Protein AF-A0A553ED71-F1 (afdb_monomer_lite)

pLDDT: mean 89.22, std 8.41, range [39.22, 97.69]

Sequence (205 aa):
MKAILTQYKIDSMLEDIGSDITMIHIFFKTATRPEARMPVILPYDKLTQFIQTIDEQAFDYLTKIRSSIAGYGPKHTAVFKILESENFDLTPYLKRYVEALTPTYIAQQYEWCDSIVNNPSNTEKVQNSFKEIQKIANPDFINRNVKMDQFRDEIDQTLHELVLKFFPELFENGPECLSEYRDILVRTTLNFFENIDKLTFKNEK

Foldseek 3Di:
DFKAWDDKDKDACCVQQVARWIKIFTWTADPVGDIQPGGDIDTPVRLLVQCCVVPVPVSVVLVVQVVVDAADHDCNVSSVVVCVVVVPDCVVSSRVVRRPDDPVNVVVSNVVSCCCVVDVVNVVVVVVVVVVVSVCSDPVSSVVSNVLRVQLRVQLVVVVVVCCVPPVVLVVPDDVSVVVVVVVSVVVSVVVSVVVVCVVCVPDD

Secondary structure (DSSP, 8-state):
--EEEEEEEEEE-HHHHSS--EEEEEEEEESSS---SSPEEEEHHHHHHHHHHH-HHHHHHHHHHHHHS-SSS--HHHHHHHHHHTT---HHHHHHHHHHS-HHHHHHHHHHHHHHHS-HHHHHHHHHHHHHHHHHS-HHHHHHHHHHHHHHHHHHHHHHHHHHHH-GGGGGSHHHHHHHHHHHHHHHHHHHHHHHHHHHSTT--

Structure (mmCIF, N/CA/C/O backbone):
data_AF-A0A553ED71-F1
#
_entry.id   AF-A0A553ED71-F1
#
loop_
_atom_site.group_PDB
_atom_site.id
_atom_site.type_symbol
_atom_site.label_atom_id
_atom_site.label_alt_id
_atom_site.label_comp_id
_atom_site.label_asym_id
_atom_site.label_entity_id
_atom_site.label_seq_id
_atom_site.pdbx_PDB_ins_code
_atom_site.Cartn_x
_atom_site.Cartn_y
_atom_site.Cartn_z
_atom_site.occupancy
_atom_site.B_iso_or_equiv
_atom_site.auth_seq_id
_atom_site.auth_comp_id
_atom_site.auth_asym_id
_atom_site.auth_atom_id
_atom_site.pdbx_PDB_model_num
ATOM 1 N N . MET A 1 1 ? 20.481 -9.355 -17.478 1.00 79.56 1 MET A N 1
ATOM 2 C CA . MET A 1 1 ? 20.258 -7.895 -17.559 1.00 79.56 1 MET A CA 1
ATOM 3 C C . MET A 1 1 ? 19.960 -7.411 -16.148 1.00 79.56 1 MET A C 1
ATOM 5 O O . MET A 1 1 ? 19.036 -7.950 -15.562 1.00 79.56 1 MET A O 1
ATOM 9 N N . LYS A 1 2 ? 20.770 -6.511 -15.571 1.00 89.56 2 LYS A N 1
ATOM 10 C CA . LYS A 1 2 ? 20.557 -5.994 -14.204 1.00 89.56 2 LYS A CA 1
ATOM 11 C C . LYS A 1 2 ? 19.897 -4.616 -14.282 1.00 89.56 2 LYS A C 1
ATOM 13 O O . LYS A 1 2 ? 20.369 -3.772 -15.050 1.00 89.56 2 LYS A O 1
ATOM 18 N N . ALA A 1 3 ? 18.815 -4.416 -13.534 1.00 94.06 3 ALA A N 1
ATOM 19 C CA . ALA A 1 3 ? 18.153 -3.125 -13.411 1.00 94.06 3 ALA A CA 1
ATOM 20 C C . ALA A 1 3 ? 18.857 -2.251 -12.365 1.00 94.06 3 ALA A C 1
ATOM 22 O O . ALA A 1 3 ? 19.415 -2.747 -11.387 1.00 94.06 3 ALA A O 1
ATOM 23 N N . ILE A 1 4 ? 18.859 -0.944 -12.605 1.00 96.25 4 ILE A N 1
ATOM 24 C CA . ILE A 1 4 ? 19.461 0.070 -11.744 1.00 96.25 4 ILE A CA 1
ATOM 25 C C . ILE A 1 4 ? 18.386 1.118 -11.486 1.00 96.25 4 ILE A C 1
ATOM 27 O O . ILE A 1 4 ? 17.933 1.756 -12.439 1.00 96.25 4 ILE A O 1
ATOM 31 N N . LEU A 1 5 ? 17.995 1.285 -10.219 1.00 97.25 5 LEU A N 1
ATOM 32 C CA . LEU A 1 5 ? 17.064 2.332 -9.793 1.00 97.25 5 LEU A CA 1
ATOM 33 C C . LEU A 1 5 ? 17.597 3.699 -10.231 1.00 97.25 5 LEU A C 1
ATOM 35 O O . LEU A 1 5 ? 18.768 4.011 -10.000 1.00 97.25 5 LEU A O 1
ATOM 39 N N . THR A 1 6 ? 16.742 4.506 -10.846 1.00 96.75 6 THR A N 1
ATOM 40 C CA . THR A 1 6 ? 17.091 5.860 -11.290 1.00 96.75 6 THR A CA 1
ATOM 41 C C . THR A 1 6 ? 16.355 6.917 -10.484 1.00 96.75 6 THR A C 1
ATOM 43 O O . THR A 1 6 ? 16.990 7.815 -9.942 1.00 96.75 6 THR A O 1
ATOM 46 N N . GLN A 1 7 ? 15.038 6.779 -10.362 1.00 96.19 7 GLN A N 1
ATOM 47 C CA . GLN A 1 7 ? 14.178 7.658 -9.578 1.00 96.19 7 GLN A CA 1
ATOM 48 C C . GLN A 1 7 ? 12.918 6.909 -9.144 1.00 96.19 7 GLN A C 1
ATOM 50 O O . GLN A 1 7 ? 12.579 5.858 -9.695 1.00 96.19 7 GLN A O 1
ATOM 55 N N . TYR A 1 8 ? 12.210 7.453 -8.162 1.00 97.25 8 TYR A N 1
ATOM 56 C CA . TYR A 1 8 ? 10.889 6.971 -7.797 1.00 97.25 8 TYR A CA 1
ATOM 57 C C . TYR A 1 8 ? 9.983 8.132 -7.397 1.00 97.25 8 TYR A C 1
ATOM 59 O O . TYR A 1 8 ? 10.455 9.195 -6.994 1.00 97.25 8 TYR A O 1
ATOM 67 N N . LYS A 1 9 ? 8.677 7.909 -7.511 1.00 96.31 9 LYS A N 1
ATOM 68 C CA . LYS A 1 9 ? 7.628 8.809 -7.035 1.00 96.31 9 LYS A CA 1
ATOM 69 C C . LYS A 1 9 ? 6.650 8.020 -6.175 1.00 96.31 9 LYS A C 1
ATOM 71 O O . LYS A 1 9 ? 6.457 6.826 -6.392 1.00 96.31 9 LYS A O 1
ATOM 76 N N . ILE A 1 10 ? 6.067 8.679 -5.188 1.00 94.75 10 ILE A N 1
ATOM 77 C CA . ILE A 1 10 ? 5.070 8.106 -4.291 1.00 94.75 10 ILE A CA 1
ATOM 78 C C . ILE A 1 10 ? 3.784 8.893 -4.513 1.00 94.75 10 ILE A C 1
ATOM 80 O O . ILE A 1 10 ? 3.798 10.112 -4.369 1.00 94.75 10 ILE A O 1
ATOM 84 N N . ASP A 1 11 ? 2.707 8.199 -4.870 1.00 93.50 11 ASP A N 1
ATOM 85 C CA . ASP A 1 11 ? 1.409 8.803 -5.167 1.00 93.50 11 ASP A CA 1
ATOM 86 C C . ASP A 1 11 ? 0.323 8.175 -4.289 1.00 93.50 11 ASP A C 1
ATOM 88 O O . ASP A 1 11 ? 0.182 6.950 -4.234 1.00 93.50 11 ASP A O 1
ATOM 92 N N . SER A 1 12 ? -0.429 9.017 -3.578 1.00 91.56 12 SER A N 1
ATOM 93 C CA . SER A 1 12 ? -1.610 8.596 -2.819 1.00 91.56 12 SER A CA 1
ATOM 94 C C . SER A 1 12 ? -2.818 8.563 -3.742 1.00 91.56 12 SER A C 1
ATOM 96 O O . SER A 1 12 ? -3.063 9.516 -4.474 1.00 91.56 12 SER A O 1
ATOM 98 N N . MET A 1 13 ? -3.587 7.481 -3.682 1.00 89.00 13 MET A N 1
ATOM 99 C CA . MET A 1 13 ? -4.810 7.310 -4.464 1.00 89.00 13 MET A CA 1
ATOM 100 C C . MET A 1 13 ? -6.047 7.868 -3.736 1.00 89.00 13 MET A C 1
ATOM 102 O O . MET A 1 13 ? -7.174 7.689 -4.197 1.00 89.00 13 MET A O 1
ATOM 106 N N . LEU A 1 14 ? -5.868 8.547 -2.596 1.00 86.0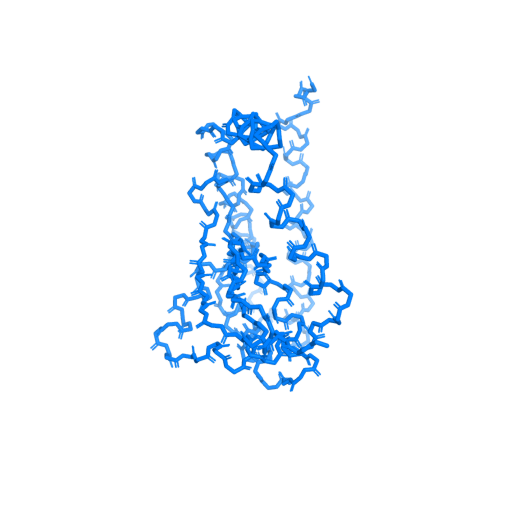0 14 LEU A N 1
ATOM 107 C CA . LEU A 1 14 ? -6.982 9.043 -1.787 1.00 86.00 14 LEU A CA 1
ATOM 108 C C . LEU A 1 14 ? -7.860 10.036 -2.558 1.00 86.00 14 LEU A C 1
ATOM 110 O O . LEU A 1 14 ? -9.082 9.940 -2.498 1.00 86.00 14 LEU A O 1
ATOM 114 N N . GLU A 1 15 ? -7.257 10.954 -3.312 1.00 85.50 15 GLU A N 1
ATOM 115 C CA . GLU A 1 15 ? -8.003 11.928 -4.119 1.00 85.50 15 GLU A CA 1
ATOM 116 C C . GLU A 1 15 ? -8.606 11.298 -5.381 1.00 85.50 15 GLU A C 1
ATOM 118 O O . GLU A 1 15 ? -9.696 11.683 -5.796 1.00 85.50 15 GLU A O 1
ATOM 123 N N . ASP A 1 16 ? -7.930 10.301 -5.957 1.00 84.69 16 ASP A N 1
ATOM 124 C CA . ASP A 1 16 ? -8.320 9.693 -7.231 1.00 84.69 16 ASP A CA 1
ATOM 125 C C . ASP A 1 16 ? -9.448 8.664 -7.088 1.00 84.69 16 ASP A C 1
ATOM 127 O O . ASP A 1 16 ? -10.299 8.549 -7.967 1.00 84.69 16 ASP A O 1
ATOM 131 N N . ILE A 1 17 ? -9.454 7.882 -6.002 1.00 85.56 17 ILE A N 1
ATOM 132 C CA . ILE A 1 17 ? -10.424 6.789 -5.799 1.00 85.56 17 ILE A CA 1
ATOM 133 C C . ILE A 1 17 ? -11.056 6.777 -4.405 1.00 85.56 17 ILE A C 1
ATOM 135 O O . ILE A 1 17 ? -11.853 5.886 -4.116 1.00 85.56 17 ILE A O 1
ATOM 139 N N . GLY A 1 18 ? -10.723 7.723 -3.526 1.00 83.38 18 GLY A N 1
ATOM 140 C CA . GLY A 1 18 ? -11.291 7.788 -2.176 1.00 83.38 18 GLY A CA 1
ATOM 141 C C . GLY A 1 18 ? -10.772 6.715 -1.221 1.00 83.38 18 GLY A C 1
ATOM 142 O O . GLY A 1 18 ? -11.415 6.466 -0.209 1.00 83.38 18 GLY A O 1
ATOM 143 N N . SER A 1 19 ? -9.648 6.066 -1.540 1.00 84.69 19 SER A N 1
ATOM 144 C CA . SER A 1 19 ? -9.042 5.020 -0.711 1.00 84.69 19 SER A CA 1
ATOM 145 C C . SER A 1 19 ? -7.610 5.390 -0.351 1.00 84.69 19 SER A C 1
ATOM 147 O O . SER A 1 19 ? -6.836 5.792 -1.222 1.00 84.69 19 SER A O 1
ATOM 149 N N . ASP A 1 20 ? -7.244 5.239 0.924 1.00 88.50 20 ASP A N 1
ATOM 150 C CA . ASP A 1 20 ? -5.912 5.582 1.437 1.00 88.50 20 ASP A CA 1
ATOM 151 C C . ASP A 1 20 ? -4.851 4.534 1.059 1.00 88.50 20 ASP A C 1
ATOM 153 O O . ASP A 1 20 ? -4.249 3.880 1.912 1.00 88.50 20 ASP A O 1
ATOM 157 N N . ILE A 1 21 ? -4.647 4.354 -0.246 1.00 90.56 21 ILE A N 1
ATOM 158 C CA . ILE A 1 21 ? -3.665 3.450 -0.832 1.00 90.56 21 ILE A CA 1
ATOM 159 C C . ILE A 1 21 ? -2.589 4.275 -1.527 1.00 90.56 21 ILE A C 1
ATOM 161 O O . ILE A 1 21 ? -2.849 4.975 -2.499 1.00 90.56 21 ILE A O 1
ATOM 165 N N . THR A 1 22 ? -1.352 4.124 -1.076 1.00 94.06 22 THR A N 1
ATOM 166 C CA . THR A 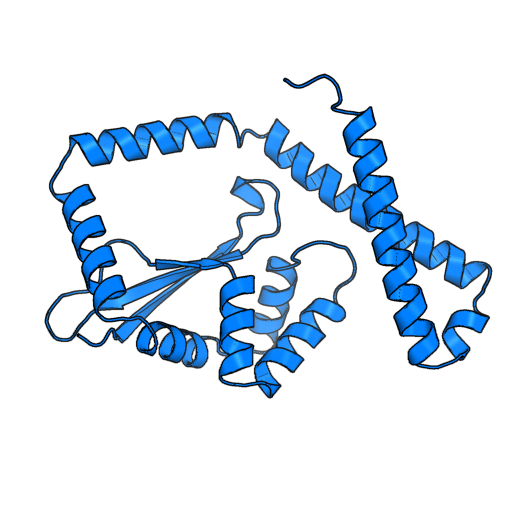1 22 ? -0.179 4.661 -1.763 1.00 94.06 22 THR A CA 1
ATOM 167 C C . THR A 1 22 ? 0.453 3.676 -2.750 1.00 94.06 22 THR A C 1
ATOM 169 O O . THR A 1 22 ? 0.716 2.513 -2.418 1.00 94.06 22 THR A O 1
ATOM 172 N N . MET A 1 23 ? 0.766 4.183 -3.942 1.00 95.56 23 MET A N 1
ATOM 173 C CA . MET A 1 23 ? 1.513 3.506 -4.999 1.00 95.56 23 MET A CA 1
ATOM 174 C C . MET A 1 23 ? 2.924 4.095 -5.122 1.00 95.56 23 MET A C 1
ATOM 176 O O . MET A 1 23 ? 3.100 5.313 -5.157 1.00 95.56 23 MET A O 1
ATOM 180 N N . ILE A 1 24 ? 3.941 3.236 -5.218 1.00 97.06 24 ILE A N 1
ATOM 181 C CA . ILE A 1 24 ? 5.321 3.632 -5.509 1.00 97.06 24 ILE A CA 1
ATOM 182 C C . ILE A 1 24 ? 5.609 3.396 -6.993 1.00 97.06 24 ILE A C 1
ATOM 184 O O . ILE A 1 24 ? 5.630 2.265 -7.474 1.00 97.06 24 ILE A O 1
ATOM 188 N N . HIS A 1 25 ? 5.862 4.477 -7.719 1.00 97.12 25 HIS A N 1
ATOM 189 C CA . HIS A 1 25 ? 6.241 4.486 -9.124 1.00 97.12 25 HIS A CA 1
ATOM 190 C C . HIS A 1 25 ? 7.763 4.424 -9.229 1.00 97.12 25 HIS A C 1
ATOM 192 O O . HIS A 1 25 ? 8.449 5.397 -8.927 1.00 97.12 25 HIS A O 1
ATOM 198 N N . ILE A 1 26 ? 8.295 3.281 -9.646 1.00 97.56 26 ILE A N 1
ATOM 199 C CA . ILE A 1 26 ? 9.728 2.995 -9.681 1.00 97.56 26 ILE A CA 1
ATOM 200 C C . ILE A 1 26 ? 10.230 3.073 -11.120 1.00 97.56 26 ILE A C 1
ATOM 202 O O . ILE A 1 26 ? 9.810 2.294 -11.978 1.00 97.56 26 ILE A O 1
ATOM 206 N N . PHE A 1 27 ? 11.181 3.967 -11.373 1.00 97.00 27 PHE A N 1
ATOM 207 C CA . PHE A 1 27 ? 11.887 4.053 -12.644 1.00 97.00 27 PHE A CA 1
ATOM 208 C C . PHE A 1 27 ? 13.264 3.407 -12.521 1.00 97.00 27 PHE A C 1
ATOM 210 O O . PHE A 1 27 ? 13.955 3.514 -11.503 1.00 97.00 27 PHE A O 1
ATOM 217 N N . PHE A 1 28 ? 13.667 2.707 -13.576 1.00 97.19 28 PHE A N 1
ATOM 218 C CA . PHE A 1 28 ? 14.969 2.066 -13.632 1.00 97.19 28 PHE A CA 1
ATOM 219 C C . PHE A 1 28 ? 15.517 2.068 -15.056 1.00 97.19 28 PHE A C 1
ATOM 221 O O . PHE A 1 28 ? 14.775 2.104 -16.039 1.00 97.19 28 PHE A O 1
ATOM 228 N N . LYS A 1 29 ? 16.839 1.954 -15.158 1.00 96.88 29 LYS A N 1
ATOM 229 C CA . LYS A 1 29 ? 17.565 1.699 -16.408 1.00 96.88 29 LYS A CA 1
ATOM 230 C C . LYS A 1 29 ? 18.305 0.371 -16.338 1.00 96.88 29 LYS A C 1
ATOM 232 O O . LYS A 1 29 ? 18.361 -0.270 -15.291 1.00 96.88 29 LYS A O 1
ATOM 237 N N . THR A 1 30 ? 18.913 -0.041 -17.441 1.00 96.00 30 THR A N 1
ATOM 238 C CA . THR A 1 30 ? 19.865 -1.162 -17.445 1.00 96.00 30 THR A CA 1
ATOM 239 C C . THR A 1 30 ? 21.201 -0.691 -18.005 1.00 96.00 30 THR A C 1
ATOM 241 O O . THR A 1 30 ? 21.321 0.438 -18.473 1.00 96.00 30 THR A O 1
ATOM 244 N N . ALA A 1 31 ? 22.228 -1.540 -17.976 1.00 93.56 31 ALA A N 1
ATOM 245 C CA . ALA A 1 31 ? 23.512 -1.200 -18.594 1.00 93.56 31 ALA A CA 1
ATOM 246 C C . ALA A 1 31 ? 23.400 -0.952 -20.113 1.00 93.56 31 ALA A C 1
ATOM 248 O O . ALA A 1 31 ? 24.202 -0.214 -20.675 1.00 93.56 31 ALA A O 1
ATOM 249 N N . THR A 1 32 ? 22.413 -1.566 -20.775 1.00 92.75 32 THR A N 1
ATOM 250 C CA . THR A 1 32 ? 22.276 -1.571 -22.240 1.00 92.75 32 THR A CA 1
ATOM 251 C C . THR A 1 32 ? 21.078 -0.778 -22.755 1.00 92.75 32 THR A C 1
ATOM 253 O O . THR A 1 32 ? 20.958 -0.588 -23.961 1.00 92.75 32 THR A O 1
ATOM 256 N N . ARG A 1 33 ? 20.163 -0.343 -21.881 1.00 93.69 33 ARG A N 1
ATOM 257 C CA . ARG A 1 33 ? 18.974 0.436 -22.256 1.00 93.69 33 ARG A CA 1
ATOM 258 C C . ARG A 1 33 ? 18.823 1.656 -21.344 1.00 93.69 33 ARG A C 1
ATOM 260 O O . ARG A 1 33 ? 19.108 1.533 -20.148 1.00 93.69 33 ARG A O 1
ATOM 267 N N . PRO A 1 34 ? 18.370 2.804 -21.886 1.0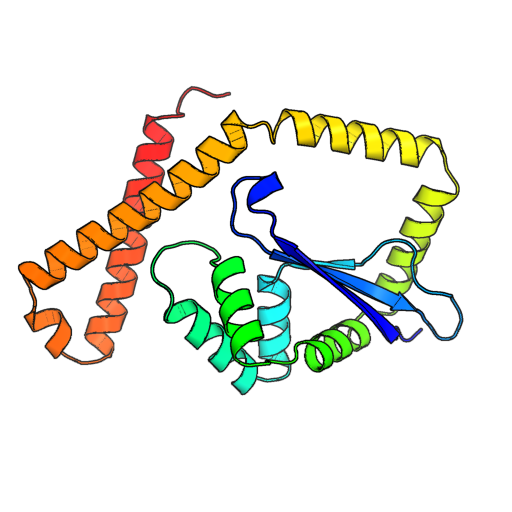0 95.19 34 PRO A N 1
ATOM 268 C CA . PRO A 1 34 ? 18.039 3.974 -21.077 1.00 95.19 34 PRO A CA 1
ATOM 269 C C . PRO A 1 34 ? 16.894 3.662 -20.106 1.00 95.19 34 PRO A C 1
ATOM 271 O O . PRO A 1 34 ? 16.313 2.580 -20.152 1.00 95.19 34 PRO A O 1
ATOM 274 N N . GLU A 1 35 ? 16.583 4.615 -19.228 1.00 95.69 35 GLU A N 1
ATOM 275 C CA . GLU A 1 35 ? 15.451 4.510 -18.303 1.00 95.69 35 GLU A CA 1
ATOM 276 C C . GLU A 1 35 ? 14.159 4.101 -19.030 1.00 95.69 35 GLU A C 1
ATOM 278 O O . GLU A 1 35 ? 13.851 4.606 -20.117 1.00 95.69 35 GLU A O 1
ATOM 283 N N . ALA A 1 36 ? 13.419 3.159 -18.441 1.00 92.81 36 ALA A N 1
ATOM 284 C CA . ALA A 1 36 ? 12.110 2.767 -18.939 1.00 92.81 36 ALA A CA 1
ATOM 285 C C . ALA A 1 36 ? 11.153 3.969 -18.895 1.00 92.81 36 ALA A C 1
ATOM 287 O O . ALA A 1 36 ? 11.051 4.660 -17.887 1.00 92.81 36 ALA A O 1
ATOM 288 N N . ARG A 1 37 ? 10.427 4.210 -19.991 1.00 90.00 37 ARG A N 1
ATOM 289 C CA . ARG A 1 37 ? 9.551 5.391 -20.123 1.00 90.00 37 ARG A CA 1
ATOM 290 C C . ARG A 1 37 ? 8.330 5.355 -19.208 1.00 90.00 37 ARG A C 1
ATOM 292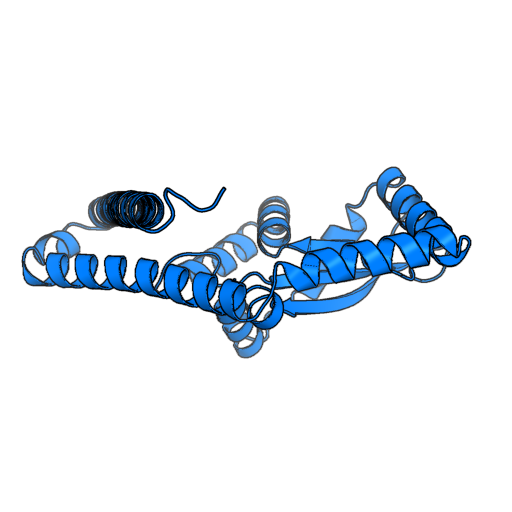 O O . ARG A 1 37 ? 7.732 6.396 -18.964 1.00 90.00 37 ARG A O 1
ATOM 299 N N . MET A 1 38 ? 7.958 4.168 -18.741 1.00 90.69 38 MET A N 1
ATOM 300 C CA . MET A 1 38 ? 6.875 3.960 -17.792 1.00 90.69 38 MET A CA 1
ATOM 301 C C . MET A 1 38 ? 7.426 3.268 -16.543 1.00 90.69 38 MET A C 1
ATOM 303 O O . MET A 1 38 ? 8.230 2.334 -16.675 1.00 90.69 38 MET A O 1
ATOM 307 N N . PRO A 1 39 ? 6.985 3.684 -15.345 1.00 94.25 39 PRO A N 1
ATOM 308 C CA . PRO A 1 39 ? 7.450 3.087 -14.109 1.00 94.25 39 PRO A CA 1
ATOM 309 C C . PRO A 1 39 ? 6.882 1.681 -13.929 1.00 94.25 39 PRO A C 1
ATOM 311 O O . PRO A 1 39 ? 5.824 1.333 -14.458 1.00 94.25 39 PRO A O 1
ATOM 314 N N . VAL A 1 40 ? 7.560 0.898 -13.100 1.00 94.31 40 VAL A N 1
ATOM 315 C CA . VAL A 1 40 ? 6.933 -0.229 -12.410 1.00 94.31 40 VAL A CA 1
ATOM 316 C C . VAL A 1 40 ? 6.150 0.338 -11.235 1.00 94.31 40 VAL A C 1
ATOM 318 O O . VAL A 1 40 ? 6.697 1.100 -10.442 1.00 94.31 40 VAL A O 1
ATOM 321 N N . ILE A 1 41 ? 4.874 -0.019 -11.132 1.00 94.31 41 ILE A N 1
ATOM 322 C CA . ILE A 1 41 ? 3.998 0.441 -10.053 1.00 94.31 41 ILE A CA 1
ATOM 323 C C . ILE A 1 41 ? 3.964 -0.639 -8.974 1.00 94.31 41 ILE A C 1
ATOM 325 O O . ILE A 1 41 ? 3.587 -1.781 -9.242 1.00 94.31 41 ILE A O 1
ATOM 329 N N . LEU A 1 42 ? 4.376 -0.278 -7.763 1.00 95.31 42 LEU A N 1
ATOM 330 C CA . LEU A 1 42 ? 4.451 -1.163 -6.607 1.00 95.31 42 LEU A CA 1
ATOM 331 C C . LEU A 1 42 ? 3.561 -0.618 -5.481 1.00 95.31 42 LEU A C 1
ATOM 333 O O . LEU A 1 42 ? 3.854 0.458 -4.966 1.00 95.31 42 LEU A O 1
ATOM 337 N N . PRO A 1 43 ? 2.505 -1.331 -5.057 1.00 94.62 43 PRO A N 1
ATOM 338 C CA . PRO A 1 43 ? 1.737 -0.943 -3.874 1.00 94.62 43 PRO A CA 1
ATOM 339 C C . PRO A 1 43 ? 2.602 -0.962 -2.609 1.00 94.62 43 PRO A C 1
ATOM 341 O O . PRO A 1 43 ? 3.460 -1.838 -2.466 1.00 94.62 43 PRO A O 1
ATOM 344 N N . TYR A 1 44 ? 2.345 -0.054 -1.662 1.00 95.25 44 TYR A N 1
ATOM 345 C CA . TYR A 1 44 ? 3.092 -0.004 -0.397 1.00 95.25 44 TYR A CA 1
ATOM 346 C C . TYR A 1 44 ? 3.089 -1.343 0.356 1.00 95.25 44 TYR A C 1
ATOM 348 O O . TYR A 1 44 ? 4.152 -1.801 0.763 1.00 95.25 44 TYR A O 1
ATOM 356 N N . ASP A 1 45 ? 1.954 -2.042 0.417 1.00 93.56 45 ASP A N 1
ATOM 357 C CA . ASP A 1 45 ? 1.858 -3.370 1.047 1.00 93.56 45 ASP A CA 1
ATOM 358 C C . ASP A 1 45 ? 2.790 -4.414 0.420 1.00 93.56 45 ASP A C 1
ATOM 360 O O . ASP A 1 45 ? 3.281 -5.328 1.080 1.00 93.56 45 ASP A O 1
ATOM 364 N N . LYS A 1 46 ? 3.046 -4.304 -0.887 1.00 95.25 46 LYS A N 1
ATOM 365 C CA . LYS A 1 46 ? 3.978 -5.198 -1.580 1.00 95.25 46 LYS A CA 1
ATOM 366 C C . LYS A 1 46 ? 5.423 -4.828 -1.294 1.00 95.25 46 LYS A C 1
ATOM 368 O O . LYS A 1 46 ? 6.259 -5.723 -1.179 1.00 95.25 46 LYS A O 1
ATOM 373 N N . LEU A 1 47 ? 5.712 -3.539 -1.137 1.00 96.06 47 LEU A N 1
ATOM 374 C CA . LEU A 1 47 ? 7.021 -3.093 -0.682 1.00 96.06 47 LEU A CA 1
ATOM 375 C C . LEU A 1 47 ? 7.295 -3.561 0.752 1.00 96.06 47 LEU A C 1
ATOM 377 O O . LEU A 1 47 ? 8.370 -4.094 0.999 1.00 96.06 47 LEU A O 1
ATOM 381 N N . THR A 1 48 ? 6.346 -3.423 1.679 1.00 95.38 48 THR A N 1
ATOM 382 C CA . THR A 1 48 ? 6.528 -3.868 3.071 1.00 95.38 48 THR A CA 1
ATOM 383 C C . THR A 1 48 ? 6.702 -5.382 3.168 1.00 95.38 48 THR A C 1
ATOM 385 O O . THR A 1 48 ? 7.623 -5.837 3.842 1.00 95.38 48 THR A O 1
ATOM 388 N N . GLN A 1 49 ? 5.913 -6.162 2.416 1.00 95.75 49 GLN A N 1
ATOM 389 C CA . GLN A 1 49 ? 6.107 -7.613 2.278 1.00 95.75 49 GLN A CA 1
ATOM 390 C C . GLN A 1 49 ? 7.504 -7.957 1.752 1.00 95.75 49 GLN A C 1
ATOM 392 O O . GLN A 1 49 ? 8.137 -8.888 2.239 1.00 95.75 49 GLN A O 1
ATOM 397 N N . PHE A 1 50 ? 8.012 -7.210 0.769 1.00 97.00 50 PHE A N 1
ATOM 398 C CA . PHE A 1 50 ? 9.374 -7.410 0.287 1.00 97.00 50 PHE A CA 1
ATOM 399 C C . PHE A 1 50 ? 10.414 -7.060 1.359 1.00 97.00 50 PHE A C 1
ATOM 401 O O . PHE A 1 50 ? 11.328 -7.852 1.580 1.00 97.00 50 PHE A O 1
ATOM 408 N N . ILE A 1 51 ? 10.263 -5.926 2.055 1.00 97.69 51 ILE A N 1
ATOM 409 C CA . ILE A 1 51 ? 11.160 -5.493 3.139 1.00 97.69 51 ILE A CA 1
ATOM 410 C C . ILE A 1 51 ? 11.262 -6.573 4.216 1.00 97.69 51 ILE A C 1
ATOM 412 O O . ILE A 1 51 ? 12.375 -6.915 4.598 1.00 97.69 51 ILE A O 1
ATOM 416 N N . GLN A 1 52 ? 10.145 -7.196 4.601 1.00 97.31 52 GLN A N 1
ATOM 417 C CA . GLN A 1 52 ? 10.126 -8.311 5.553 1.00 97.31 52 GLN A CA 1
ATOM 418 C C . GLN A 1 52 ? 11.115 -9.429 5.186 1.00 97.31 52 GLN A C 1
ATOM 420 O O . GLN A 1 52 ? 11.743 -10.017 6.059 1.00 97.31 52 GLN A O 1
ATOM 425 N N . THR A 1 53 ? 11.286 -9.716 3.891 1.00 96.44 53 THR A N 1
ATOM 426 C CA . THR A 1 53 ? 12.183 -10.788 3.426 1.00 96.44 53 THR A CA 1
ATOM 427 C C . THR A 1 53 ? 13.667 -10.419 3.449 1.00 96.44 53 THR A C 1
ATOM 429 O O . THR A 1 53 ? 14.512 -11.308 3.354 1.00 96.44 53 THR A O 1
ATOM 432 N N . ILE A 1 54 ? 14.002 -9.127 3.539 1.00 96.75 54 ILE A N 1
ATOM 433 C CA . ILE A 1 54 ? 15.380 -8.626 3.410 1.00 96.75 54 ILE A CA 1
ATOM 434 C C . ILE A 1 54 ? 15.887 -7.852 4.634 1.00 96.75 54 ILE A C 1
ATOM 436 O O . ILE A 1 54 ? 17.100 -7.644 4.734 1.00 96.75 54 ILE A O 1
ATOM 440 N N . ASP A 1 55 ? 14.983 -7.387 5.498 1.00 96.88 55 ASP A N 1
ATOM 441 C CA . ASP A 1 55 ? 15.238 -6.594 6.700 1.00 96.88 55 ASP A CA 1
ATOM 442 C C . ASP A 1 55 ? 14.016 -6.655 7.646 1.00 96.88 55 ASP A C 1
ATOM 444 O O . ASP A 1 55 ? 13.066 -5.874 7.541 1.00 96.88 55 ASP A O 1
ATOM 448 N N . GLU A 1 56 ? 14.036 -7.622 8.564 1.00 95.94 56 GLU A N 1
ATOM 449 C CA . GLU A 1 56 ? 12.964 -7.846 9.544 1.00 95.94 56 GLU A CA 1
ATOM 450 C C . GLU A 1 56 ? 12.796 -6.652 10.497 1.00 95.94 56 GLU A C 1
ATOM 452 O O . GLU A 1 56 ? 11.674 -6.244 10.789 1.00 95.94 56 GLU A O 1
ATOM 457 N N . GLN A 1 57 ? 13.896 -6.011 10.905 1.00 96.62 57 GLN A N 1
ATOM 458 C CA . GLN A 1 57 ? 13.855 -4.876 11.826 1.00 96.62 57 GLN A CA 1
ATOM 459 C C . GLN A 1 57 ? 13.158 -3.662 11.198 1.00 96.62 57 GLN A C 1
ATOM 461 O O . GLN A 1 57 ? 12.356 -2.989 11.853 1.00 96.62 57 GLN A O 1
ATOM 466 N N . ALA A 1 58 ? 13.442 -3.379 9.925 1.00 96.38 58 ALA A N 1
ATOM 467 C CA . ALA A 1 58 ? 12.754 -2.326 9.191 1.00 96.38 58 ALA A CA 1
ATOM 468 C C . ALA A 1 58 ? 11.260 -2.635 9.032 1.00 96.38 58 ALA A C 1
ATOM 470 O O . ALA A 1 58 ? 10.423 -1.750 9.219 1.00 96.38 58 ALA A O 1
ATOM 471 N N . PHE A 1 59 ? 10.910 -3.886 8.728 1.00 96.62 59 PHE A N 1
ATOM 472 C CA . PHE A 1 59 ? 9.517 -4.317 8.634 1.00 96.62 59 PHE A CA 1
ATOM 473 C C . PHE A 1 59 ? 8.758 -4.149 9.959 1.00 96.62 59 PHE A C 1
ATOM 475 O O . PHE A 1 59 ? 7.651 -3.601 9.963 1.00 96.62 59 PHE A O 1
ATOM 482 N N . ASP A 1 60 ? 9.355 -4.554 11.078 1.00 95.25 60 ASP A N 1
ATOM 483 C CA . ASP A 1 60 ? 8.760 -4.407 12.408 1.00 95.25 60 ASP A CA 1
ATOM 484 C C . ASP A 1 60 ? 8.530 -2.939 12.761 1.00 95.25 60 ASP A C 1
ATOM 486 O O . ASP A 1 60 ? 7.482 -2.571 13.295 1.00 95.25 60 ASP A O 1
ATOM 490 N N . TYR A 1 61 ? 9.481 -2.073 12.411 1.00 95.69 61 TYR A N 1
ATOM 491 C CA . TYR A 1 61 ? 9.342 -0.633 12.588 1.00 95.69 61 TYR A CA 1
ATOM 492 C C . TYR A 1 61 ? 8.175 -0.059 11.763 1.00 95.69 61 TYR A C 1
ATOM 494 O O . TYR A 1 61 ? 7.324 0.638 12.320 1.00 95.69 61 TYR A O 1
ATOM 502 N N . LEU A 1 62 ? 8.062 -0.408 10.475 1.00 95.19 62 LEU A N 1
ATOM 503 C CA . LEU A 1 62 ? 6.939 0.020 9.625 1.00 95.19 62 LEU A CA 1
ATOM 504 C C . LEU A 1 62 ? 5.592 -0.491 10.158 1.00 95.19 62 LEU A C 1
ATOM 506 O O . LEU A 1 62 ? 4.607 0.250 10.209 1.00 95.19 62 LEU A O 1
ATOM 510 N N . THR A 1 63 ? 5.558 -1.742 10.618 1.00 92.44 63 THR A N 1
ATOM 511 C CA . THR A 1 63 ? 4.373 -2.355 11.228 1.00 92.44 63 THR A CA 1
ATOM 512 C C . THR A 1 63 ? 3.984 -1.639 12.517 1.00 92.44 63 THR A C 1
ATOM 514 O O . THR A 1 63 ? 2.802 -1.359 12.736 1.00 92.44 63 THR A O 1
ATOM 517 N N . LYS A 1 64 ? 4.967 -1.267 13.345 1.00 91.88 64 LYS A N 1
ATOM 518 C CA . LYS A 1 64 ? 4.748 -0.512 14.579 1.00 91.88 64 LYS A CA 1
ATOM 519 C C . LYS A 1 64 ? 4.133 0.855 14.296 1.00 91.88 64 LYS A C 1
ATOM 521 O O . LYS A 1 64 ? 3.135 1.181 14.937 1.00 91.88 64 LYS A O 1
ATOM 526 N N . ILE A 1 65 ? 4.650 1.602 13.315 1.00 92.88 65 ILE A N 1
ATOM 527 C CA . ILE A 1 65 ? 4.057 2.878 12.874 1.00 92.88 65 ILE A CA 1
ATOM 528 C C . ILE A 1 65 ? 2.607 2.668 12.443 1.00 92.88 65 ILE A C 1
ATOM 530 O O . ILE A 1 65 ? 1.703 3.347 12.921 1.00 92.88 65 ILE A O 1
ATOM 534 N N . ARG A 1 66 ? 2.350 1.697 11.561 1.00 89.19 66 ARG A N 1
ATOM 535 C CA . ARG A 1 66 ? 0.987 1.425 11.090 1.00 89.19 66 ARG A CA 1
ATOM 536 C C . ARG A 1 66 ? 0.046 1.080 12.245 1.00 89.19 66 ARG A C 1
ATOM 538 O O . ARG A 1 66 ? -1.118 1.479 12.232 1.00 89.19 66 ARG A O 1
ATOM 545 N N . SER A 1 67 ? 0.531 0.314 13.223 1.00 84.38 67 SER A N 1
ATOM 546 C CA . SER A 1 67 ? -0.251 -0.122 14.384 1.00 84.38 67 SER A CA 1
ATOM 547 C C . SER A 1 67 ? -0.506 0.978 15.417 1.00 84.38 67 SER A C 1
ATOM 549 O O . SER A 1 67 ? -1.464 0.864 16.175 1.00 84.38 67 SER A O 1
ATOM 551 N N . SER A 1 68 ? 0.319 2.032 15.458 1.00 82.88 68 SER A N 1
ATOM 552 C CA . SER A 1 68 ? 0.133 3.156 16.382 1.00 82.88 68 SER A CA 1
ATOM 553 C C . SER A 1 68 ? -0.882 4.186 15.879 1.00 82.88 68 SER A C 1
ATOM 555 O O . SER A 1 68 ? -1.374 4.991 16.666 1.00 82.88 68 SER A O 1
ATOM 557 N N . ILE A 1 69 ? -1.218 4.157 14.588 1.00 84.56 69 ILE A N 1
ATOM 558 C CA . ILE A 1 69 ? -2.248 5.007 13.986 1.00 84.56 69 ILE A CA 1
ATOM 559 C C . ILE A 1 69 ? -3.622 4.364 14.233 1.00 84.56 69 ILE A C 1
ATOM 561 O O . ILE A 1 69 ? -3.799 3.175 13.968 1.00 84.56 69 ILE A O 1
ATOM 565 N N . ALA A 1 70 ? -4.607 5.132 14.704 1.00 72.56 70 ALA A N 1
ATOM 566 C CA . ALA A 1 70 ? -5.985 4.660 14.897 1.00 72.56 70 ALA A CA 1
ATOM 567 C C . ALA A 1 70 ? -6.704 4.351 13.560 1.00 72.56 70 ALA A C 1
ATOM 569 O O . ALA A 1 70 ? -6.201 4.682 12.487 1.00 72.56 70 ALA A O 1
ATOM 570 N N . GLY A 1 71 ? -7.859 3.683 13.615 1.00 69.94 71 GLY A N 1
ATOM 571 C CA . GLY A 1 71 ? -8.700 3.390 12.443 1.00 69.94 71 GLY A CA 1
ATOM 572 C C . GLY A 1 71 ? -8.403 2.060 11.736 1.00 69.94 71 GLY A C 1
ATOM 573 O O . GLY A 1 71 ? -7.552 1.271 12.157 1.00 69.94 71 GLY A O 1
ATOM 574 N N . TYR A 1 72 ? -9.103 1.806 10.638 1.00 65.50 72 TYR A N 1
ATOM 575 C CA . TYR A 1 72 ? -9.073 0.597 9.820 1.00 65.50 72 TYR A CA 1
ATOM 576 C C . TYR A 1 72 ? -8.729 0.941 8.381 1.00 65.50 72 TYR A C 1
ATOM 578 O O . TYR A 1 72 ? -9.053 1.998 7.855 1.00 65.50 72 TYR A O 1
ATOM 586 N N . GLY A 1 73 ? -8.116 -0.021 7.701 1.00 73.69 73 GLY A N 1
ATOM 587 C CA . GLY A 1 73 ? -7.687 0.140 6.320 1.00 73.69 73 GLY A CA 1
ATOM 588 C C . GLY A 1 73 ? -6.174 0.307 6.195 1.00 73.69 73 GLY A C 1
ATOM 589 O O . GLY A 1 73 ? -5.434 -0.025 7.137 1.00 73.69 73 GLY A O 1
ATOM 590 N N . PRO A 1 74 ? -5.708 0.746 5.015 1.00 80.06 74 PRO A N 1
ATOM 591 C CA . PRO A 1 74 ? -4.291 0.696 4.684 1.00 80.06 74 PRO A CA 1
ATOM 592 C C . PRO A 1 74 ? -3.470 1.755 5.439 1.00 80.06 74 PRO A C 1
ATOM 594 O O . PRO A 1 74 ? -2.357 1.463 5.870 1.00 80.06 74 PRO A O 1
ATOM 597 N N . LYS A 1 75 ? -4.041 2.940 5.715 1.00 88.75 75 LYS A N 1
ATOM 598 C CA . LYS A 1 75 ? -3.397 4.044 6.465 1.00 88.75 75 LYS A CA 1
ATOM 599 C C . LYS A 1 75 ? -2.118 4.570 5.805 1.00 88.75 75 LYS A C 1
ATOM 601 O O . LYS A 1 75 ? -1.244 5.112 6.491 1.00 88.75 75 LYS A O 1
ATOM 606 N N . HIS A 1 76 ? -1.954 4.363 4.497 1.00 92.94 76 HIS A N 1
ATOM 607 C CA . HIS A 1 76 ? -0.675 4.593 3.834 1.00 92.94 76 HIS A CA 1
ATOM 608 C C . HIS A 1 76 ? -0.250 6.059 3.956 1.00 92.94 76 HIS A C 1
ATOM 610 O O . HIS A 1 76 ? 0.883 6.327 4.351 1.00 92.94 76 HIS A O 1
ATOM 616 N N . THR A 1 77 ? -1.149 7.017 3.723 1.00 90.62 77 THR A N 1
ATOM 617 C CA . THR A 1 77 ? -0.817 8.448 3.800 1.00 90.62 77 THR A CA 1
ATOM 618 C C . THR A 1 77 ? -0.313 8.846 5.190 1.00 90.62 77 THR A C 1
ATOM 620 O O . THR A 1 77 ? 0.660 9.591 5.307 1.00 90.62 77 THR A O 1
ATOM 623 N N . ALA A 1 78 ? -0.934 8.339 6.259 1.00 91.44 78 ALA A N 1
ATOM 624 C CA . ALA A 1 78 ? -0.504 8.624 7.627 1.00 91.44 78 ALA A CA 1
ATOM 625 C C . ALA A 1 78 ? 0.860 7.991 7.950 1.00 91.44 78 ALA A C 1
ATOM 627 O O . ALA A 1 78 ? 1.713 8.650 8.545 1.00 91.44 78 ALA A O 1
ATOM 628 N N . VAL A 1 79 ? 1.099 6.754 7.499 1.00 94.19 79 VAL A N 1
ATOM 629 C CA . VAL A 1 79 ? 2.406 6.096 7.631 1.00 94.19 79 VAL A CA 1
ATOM 630 C C . VAL A 1 79 ? 3.491 6.911 6.924 1.00 94.19 79 VAL A C 1
ATOM 632 O O . VAL A 1 79 ? 4.504 7.229 7.539 1.00 94.19 79 VAL A O 1
ATOM 635 N N . PHE A 1 80 ? 3.271 7.323 5.671 1.00 94.56 80 PHE A N 1
ATOM 636 C CA . PHE A 1 80 ? 4.255 8.100 4.911 1.00 94.56 80 PHE A CA 1
ATOM 637 C C . PHE A 1 80 ? 4.571 9.464 5.540 1.00 94.56 80 PHE A C 1
ATOM 639 O O . PHE A 1 80 ? 5.732 9.864 5.522 1.00 94.56 80 PHE A O 1
ATOM 646 N N . LYS A 1 81 ? 3.594 10.139 6.163 1.00 94.62 81 LYS A N 1
ATOM 647 C CA . LYS A 1 81 ? 3.850 11.372 6.933 1.00 94.62 81 LYS A CA 1
ATOM 648 C C . LYS A 1 81 ? 4.814 11.141 8.098 1.00 94.62 81 LYS A C 1
ATOM 650 O O . LYS A 1 81 ? 5.686 11.970 8.342 1.00 94.62 81 LYS A O 1
ATOM 655 N N . ILE A 1 82 ? 4.669 10.023 8.810 1.00 95.69 82 ILE A N 1
ATOM 656 C CA . ILE A 1 82 ? 5.571 9.674 9.916 1.00 95.69 82 ILE A CA 1
ATOM 657 C C . ILE A 1 82 ? 6.967 9.359 9.372 1.00 95.69 82 ILE A C 1
ATOM 659 O O . ILE A 1 82 ? 7.941 9.924 9.865 1.00 95.69 82 ILE A O 1
ATOM 663 N N . LEU A 1 83 ? 7.064 8.552 8.308 1.00 95.50 83 LEU A N 1
ATOM 664 C CA . LEU A 1 83 ? 8.344 8.240 7.659 1.00 95.50 83 LEU A CA 1
ATOM 665 C C . LEU A 1 83 ? 9.088 9.501 7.206 1.00 95.50 83 LEU A C 1
ATOM 667 O O . LEU A 1 83 ? 10.291 9.610 7.428 1.00 95.50 83 LEU A O 1
ATOM 671 N N . GLU A 1 84 ? 8.377 10.462 6.615 1.00 94.44 84 GLU A N 1
ATOM 672 C CA . GLU A 1 84 ? 8.946 11.752 6.225 1.00 94.44 84 GLU A CA 1
ATOM 673 C C . GLU A 1 84 ? 9.432 12.544 7.447 1.00 94.44 84 GLU A C 1
ATOM 675 O O . GLU A 1 84 ? 10.569 13.011 7.463 1.00 94.44 84 GLU A O 1
ATOM 680 N N . SER A 1 85 ? 8.617 12.635 8.504 1.00 96.12 85 SER A N 1
ATOM 681 C CA . SER A 1 85 ? 8.983 13.361 9.728 1.00 96.12 85 SER A CA 1
ATOM 682 C C . SER A 1 85 ? 10.200 12.771 10.450 1.00 96.12 85 SER A C 1
ATOM 684 O O . SER A 1 85 ? 10.989 13.507 11.042 1.00 96.12 85 SER A O 1
ATOM 686 N N . GLU A 1 86 ? 10.382 11.452 10.365 1.00 96.38 86 GLU A N 1
ATOM 687 C CA . GLU A 1 86 ? 11.502 10.730 10.969 1.00 96.38 86 GLU A CA 1
ATOM 688 C C . GLU A 1 86 ? 12.711 10.614 10.022 1.00 96.38 86 GLU A C 1
ATOM 690 O O . GLU A 1 86 ? 13.731 10.037 10.392 1.00 96.38 86 GLU A O 1
ATOM 695 N N . ASN A 1 87 ? 12.640 11.208 8.822 1.00 94.69 87 ASN A N 1
ATOM 696 C CA . ASN A 1 87 ? 13.659 11.116 7.770 1.00 94.69 87 ASN A CA 1
ATOM 697 C C . ASN A 1 87 ? 14.026 9.664 7.413 1.00 94.69 87 ASN A C 1
ATOM 699 O O . ASN A 1 87 ? 15.189 9.345 7.148 1.00 94.69 87 ASN A O 1
ATOM 703 N N . PHE A 1 88 ? 13.039 8.769 7.415 1.00 95.56 88 PHE A N 1
ATOM 704 C CA . PHE A 1 88 ? 13.238 7.374 7.048 1.00 95.56 88 PHE A CA 1
ATOM 705 C C . PHE A 1 88 ? 13.522 7.248 5.543 1.00 95.56 88 PHE A C 1
ATOM 707 O O . PHE A 1 88 ? 12.682 7.578 4.704 1.00 95.56 88 PHE A O 1
ATOM 714 N N . ASP A 1 89 ? 14.702 6.736 5.185 1.00 94.50 89 ASP A N 1
ATOM 715 C CA . ASP A 1 89 ? 15.105 6.580 3.785 1.00 94.50 89 ASP A CA 1
ATOM 716 C C . ASP A 1 89 ? 14.597 5.256 3.190 1.00 94.50 89 ASP A C 1
ATOM 718 O O . ASP A 1 89 ? 15.063 4.168 3.531 1.00 94.50 89 ASP A O 1
ATOM 722 N N . LEU A 1 90 ? 13.658 5.351 2.242 1.00 94.56 90 LEU A N 1
ATOM 723 C CA . LEU A 1 90 ? 13.137 4.202 1.492 1.00 94.56 90 LEU A CA 1
ATOM 724 C C . LEU A 1 90 ? 14.069 3.734 0.365 1.00 94.56 90 LEU A C 1
ATOM 726 O O . LEU A 1 90 ? 13.932 2.611 -0.134 1.00 94.56 90 LEU A O 1
ATOM 730 N N . THR A 1 91 ? 15.023 4.569 -0.046 1.00 95.88 91 THR A N 1
ATOM 731 C CA . THR A 1 91 ? 15.896 4.327 -1.200 1.00 95.88 91 THR A CA 1
ATOM 732 C C . THR A 1 91 ? 16.646 2.990 -1.135 1.00 95.88 91 THR A C 1
ATOM 734 O O . THR A 1 91 ? 16.702 2.307 -2.164 1.00 95.88 91 THR A O 1
ATOM 737 N N . PRO A 1 92 ? 17.221 2.552 0.007 1.00 96.75 92 PRO A N 1
ATOM 738 C CA . PRO A 1 92 ? 17.936 1.279 0.089 1.00 96.75 92 PRO A CA 1
ATOM 739 C C . PRO A 1 92 ? 17.035 0.077 -0.218 1.00 96.75 92 PRO A C 1
ATOM 741 O O . PRO A 1 92 ? 17.446 -0.836 -0.939 1.00 96.75 92 PRO A O 1
ATOM 744 N N . TYR A 1 93 ? 15.790 0.100 0.260 1.00 97.50 93 TYR A N 1
ATOM 745 C CA . TYR A 1 93 ? 14.825 -0.977 0.041 1.00 97.50 93 TYR A CA 1
ATOM 746 C C . TYR A 1 93 ? 14.331 -1.003 -1.405 1.00 97.50 93 TYR A C 1
ATOM 748 O O . TYR A 1 93 ? 14.265 -2.070 -2.012 1.00 97.50 93 TYR A O 1
ATOM 756 N N . LEU A 1 94 ? 14.077 0.167 -1.998 1.00 97.56 94 LEU A N 1
ATOM 757 C CA . LEU A 1 94 ? 13.706 0.277 -3.411 1.00 97.56 94 LEU A CA 1
ATOM 758 C C . LEU A 1 94 ? 14.839 -0.175 -4.340 1.00 97.56 94 LEU A C 1
ATOM 760 O O . LEU A 1 94 ? 14.584 -0.856 -5.332 1.00 97.56 94 LEU A O 1
ATOM 764 N N . LYS A 1 95 ? 16.099 0.138 -4.008 1.00 97.12 95 LYS A N 1
ATOM 765 C CA . LYS A 1 95 ? 17.267 -0.381 -4.739 1.00 97.12 95 LYS A CA 1
ATOM 766 C C . LYS A 1 95 ? 17.298 -1.904 -4.700 1.00 97.12 95 LYS A C 1
ATOM 768 O O . LYS A 1 95 ? 17.369 -2.522 -5.758 1.00 97.12 95 LYS A O 1
ATOM 773 N N . ARG A 1 96 ? 17.176 -2.501 -3.510 1.00 96.81 96 ARG A N 1
ATOM 774 C CA . ARG A 1 96 ? 17.137 -3.962 -3.353 1.00 96.81 96 ARG A CA 1
ATOM 775 C C . ARG A 1 96 ? 15.965 -4.596 -4.102 1.00 96.81 96 ARG A C 1
ATOM 777 O O . ARG A 1 96 ? 16.150 -5.635 -4.727 1.00 96.81 96 ARG A O 1
ATOM 784 N N . TYR A 1 97 ? 14.796 -3.957 -4.099 1.00 97.00 97 TYR A N 1
ATOM 785 C CA . TYR A 1 97 ? 13.637 -4.413 -4.865 1.00 97.00 97 TYR A CA 1
ATOM 786 C C . TYR A 1 97 ? 13.934 -4.442 -6.370 1.00 97.00 97 TYR A C 1
ATOM 788 O O . TYR A 1 97 ? 13.727 -5.460 -7.025 1.00 97.00 97 TYR A O 1
ATOM 796 N N . VAL A 1 98 ? 14.488 -3.354 -6.917 1.00 96.62 98 VAL A N 1
ATOM 797 C CA . VAL A 1 98 ? 14.868 -3.274 -8.338 1.00 96.62 98 VAL A CA 1
ATOM 798 C C . VAL A 1 98 ? 15.939 -4.305 -8.696 1.00 96.62 98 VAL A C 1
ATOM 800 O O . VAL A 1 98 ? 15.876 -4.913 -9.763 1.00 96.62 98 VAL A O 1
ATOM 803 N N . GLU A 1 99 ? 16.912 -4.534 -7.815 1.00 94.62 99 GLU A N 1
ATOM 804 C CA . GLU A 1 99 ? 17.954 -5.545 -8.018 1.00 94.62 99 GLU A CA 1
ATOM 805 C C . GLU A 1 99 ? 17.418 -6.981 -7.988 1.00 94.62 99 GLU A C 1
ATOM 807 O O . GLU A 1 99 ? 18.001 -7.851 -8.638 1.00 94.62 99 GLU A O 1
ATOM 812 N N . ALA A 1 100 ? 16.314 -7.221 -7.278 1.00 95.00 100 ALA A N 1
ATOM 813 C CA . ALA A 1 100 ? 15.640 -8.513 -7.212 1.00 95.00 100 ALA A CA 1
ATOM 814 C C . ALA A 1 100 ? 14.739 -8.802 -8.430 1.00 95.00 100 ALA A C 1
ATOM 816 O O . ALA A 1 100 ? 14.283 -9.936 -8.596 1.00 95.00 100 ALA A O 1
ATOM 817 N N . LEU A 1 101 ? 14.482 -7.817 -9.302 1.00 94.75 101 LEU A N 1
ATOM 818 C CA . LEU A 1 101 ? 13.676 -8.028 -10.506 1.00 94.75 101 LEU A CA 1
ATOM 819 C C . LEU A 1 101 ? 14.345 -9.033 -11.449 1.00 94.75 101 LEU A C 1
ATOM 821 O O . LEU A 1 101 ? 15.526 -8.930 -11.791 1.00 94.75 101 LEU A O 1
ATOM 825 N N . THR A 1 102 ? 13.559 -9.996 -11.928 1.00 94.94 102 THR A N 1
ATOM 826 C CA . THR A 1 102 ? 14.075 -11.023 -12.833 1.00 94.94 102 THR A CA 1
ATOM 827 C C . THR A 1 102 ? 14.398 -10.434 -14.211 1.00 94.94 102 THR A C 1
ATOM 829 O O . THR A 1 102 ? 13.715 -9.514 -14.673 1.00 94.94 102 THR A O 1
ATOM 832 N N . PRO A 1 103 ? 15.391 -10.985 -14.938 1.00 94.19 103 PRO A N 1
ATOM 833 C CA . PRO A 1 103 ? 15.683 -10.555 -16.304 1.00 94.19 103 PRO A CA 1
ATOM 834 C C . PRO A 1 103 ? 14.467 -10.632 -17.237 1.00 94.19 103 PRO A C 1
ATOM 836 O O . PRO A 1 103 ? 14.303 -9.761 -18.087 1.00 94.19 103 PRO A O 1
ATOM 839 N N . THR A 1 104 ? 13.610 -11.642 -17.052 1.00 95.44 104 THR A N 1
ATOM 840 C CA . THR A 1 104 ? 12.366 -11.814 -17.813 1.00 95.44 104 THR A CA 1
ATOM 841 C C . THR A 1 104 ? 11.392 -10.672 -17.556 1.00 95.44 104 THR A C 1
ATOM 843 O O . THR A 1 104 ? 10.894 -10.079 -18.506 1.00 95.44 104 THR A O 1
ATOM 846 N N . TYR A 1 105 ? 11.169 -10.315 -16.289 1.00 94.81 105 TYR A N 1
ATOM 847 C CA . TYR A 1 105 ? 10.293 -9.201 -15.931 1.00 94.81 105 TYR A CA 1
ATOM 848 C C . TYR A 1 105 ? 10.815 -7.871 -16.490 1.00 94.81 105 TYR A C 1
ATOM 850 O O . TYR A 1 105 ? 10.064 -7.088 -17.065 1.00 94.81 105 TYR A O 1
ATOM 858 N N . ILE A 1 106 ? 12.129 -7.640 -16.389 1.00 95.31 106 ILE A N 1
ATOM 859 C CA . ILE A 1 106 ? 12.777 -6.449 -16.949 1.00 95.31 106 ILE A CA 1
ATOM 860 C C . ILE A 1 106 ? 12.558 -6.370 -18.468 1.00 95.31 106 ILE A C 1
ATOM 862 O O . ILE A 1 106 ? 12.206 -5.307 -18.977 1.00 95.31 106 ILE A O 1
ATOM 866 N N . ALA A 1 107 ? 12.756 -7.475 -19.194 1.00 94.19 107 ALA A N 1
ATOM 867 C CA . ALA A 1 107 ? 12.541 -7.522 -20.639 1.00 94.19 107 ALA A CA 1
ATOM 868 C C . ALA A 1 107 ? 11.080 -7.215 -21.003 1.00 94.19 107 ALA A C 1
ATOM 870 O O . ALA A 1 107 ? 10.839 -6.342 -21.834 1.00 94.19 107 ALA A O 1
ATOM 871 N N . GLN A 1 108 ? 10.124 -7.842 -20.310 1.00 93.88 108 GLN A N 1
ATOM 872 C CA . GLN A 1 108 ? 8.688 -7.613 -20.500 1.00 93.88 108 GLN A CA 1
ATOM 873 C C . GLN A 1 108 ? 8.289 -6.155 -20.249 1.00 93.88 108 GLN A C 1
ATOM 875 O O . GLN A 1 108 ? 7.514 -5.593 -21.019 1.00 93.88 108 GLN A O 1
ATOM 880 N N . GLN A 1 109 ? 8.843 -5.512 -19.217 1.00 93.94 109 GLN A N 1
ATOM 881 C CA . GLN A 1 109 ? 8.565 -4.101 -18.942 1.00 93.94 109 GLN A CA 1
ATOM 882 C C . GLN A 1 109 ? 9.010 -3.203 -20.100 1.00 93.94 109 GLN A C 1
ATOM 884 O O . GLN A 1 109 ? 8.279 -2.295 -20.501 1.00 93.94 109 GLN A O 1
ATOM 889 N N . TYR A 1 110 ? 10.197 -3.448 -20.661 1.00 94.62 110 TYR A N 1
ATOM 890 C CA . TYR A 1 110 ? 10.651 -2.685 -21.819 1.00 94.62 110 TYR A CA 1
ATOM 891 C C . TYR A 1 110 ? 9.838 -2.991 -23.079 1.00 94.62 110 TYR A C 1
ATOM 893 O O . TYR A 1 110 ? 9.498 -2.056 -23.797 1.00 94.62 110 TYR A O 1
ATOM 901 N N . GLU A 1 111 ? 9.505 -4.256 -23.342 1.00 92.50 111 GLU A N 1
ATOM 902 C CA . GLU A 1 111 ? 8.638 -4.638 -24.467 1.00 92.50 111 GLU A CA 1
ATOM 903 C C . GLU A 1 111 ? 7.281 -3.939 -24.377 1.00 92.50 111 GLU A C 1
ATOM 905 O O . GLU A 1 111 ? 6.792 -3.390 -25.364 1.00 92.50 111 GLU A O 1
ATOM 910 N N . TRP A 1 112 ? 6.700 -3.883 -23.178 1.00 88.69 112 TRP A N 1
ATOM 911 C CA . TRP A 1 112 ? 5.459 -3.165 -22.935 1.00 88.69 112 TRP A CA 1
ATOM 912 C C . TRP A 1 112 ? 5.610 -1.662 -23.198 1.00 88.69 112 TRP A C 1
ATOM 914 O O . TRP A 1 112 ? 4.812 -1.096 -23.951 1.00 88.69 112 TRP A O 1
ATOM 924 N N . CYS A 1 113 ? 6.668 -1.030 -22.675 1.00 89.00 113 CYS A N 1
ATOM 925 C CA . CYS A 1 113 ? 6.971 0.379 -22.948 1.00 89.00 113 CYS A CA 1
ATOM 926 C C . CYS A 1 113 ? 7.095 0.652 -24.455 1.00 89.00 113 CYS A C 1
ATOM 928 O O . CYS A 1 113 ? 6.510 1.608 -24.967 1.00 89.00 113 CYS A O 1
ATOM 930 N N . ASP A 1 114 ? 7.825 -0.201 -25.173 1.00 89.12 114 ASP A N 1
ATOM 931 C CA . ASP A 1 114 ? 8.021 -0.087 -26.616 1.00 89.12 114 ASP A CA 1
ATOM 932 C C . ASP A 1 114 ? 6.689 -0.278 -27.367 1.00 89.12 114 ASP A C 1
ATOM 934 O O . ASP A 1 114 ? 6.406 0.445 -28.322 1.00 89.12 114 ASP A O 1
ATOM 938 N N . SER A 1 115 ? 5.833 -1.200 -26.914 1.00 86.56 115 SER A N 1
ATOM 939 C CA . SER A 1 115 ? 4.534 -1.489 -27.538 1.00 86.56 115 SER A CA 1
ATOM 940 C C . SER A 1 115 ? 3.524 -0.343 -27.428 1.00 86.56 115 SER A C 1
ATOM 942 O O . SER A 1 115 ? 2.695 -0.175 -28.324 1.00 86.56 115 SER A O 1
ATOM 944 N N . ILE A 1 116 ? 3.580 0.446 -26.350 1.00 80.31 116 ILE A N 1
ATOM 945 C CA . ILE A 1 116 ? 2.712 1.616 -26.161 1.00 80.31 116 ILE A CA 1
ATOM 946 C C . ILE A 1 116 ? 3.210 2.793 -26.994 1.00 80.31 116 ILE A C 1
ATOM 948 O O . ILE A 1 116 ? 2.410 3.499 -27.600 1.00 80.31 116 ILE A O 1
ATOM 952 N N . VAL A 1 117 ? 4.526 3.003 -27.031 1.00 75.56 117 VAL A N 1
ATOM 953 C CA . VAL A 1 117 ? 5.143 4.127 -27.746 1.00 75.56 117 VAL A CA 1
ATOM 954 C C . VAL A 1 117 ? 5.057 3.954 -29.258 1.00 75.56 117 VAL A C 1
ATOM 956 O O . VAL A 1 117 ? 4.795 4.916 -29.973 1.00 75.56 117 VAL A O 1
ATOM 959 N N . ASN A 1 118 ? 5.307 2.743 -29.753 1.00 77.50 118 ASN A N 1
ATOM 960 C CA . ASN A 1 118 ? 5.466 2.501 -31.185 1.00 77.50 118 ASN A CA 1
ATOM 961 C C . ASN A 1 118 ? 4.145 2.162 -31.892 1.00 77.50 118 ASN A C 1
ATOM 963 O O . ASN A 1 118 ? 4.138 2.001 -33.111 1.00 77.50 118 ASN A O 1
ATOM 967 N N . ASN A 1 119 ? 3.031 2.046 -31.160 1.00 80.12 119 ASN A N 1
ATOM 968 C CA . ASN A 1 119 ? 1.729 1.723 -31.735 1.00 80.12 119 ASN A CA 1
ATOM 969 C C . ASN A 1 119 ? 0.642 2.712 -31.270 1.00 80.12 119 ASN A C 1
ATOM 971 O O . ASN A 1 119 ? 0.094 2.550 -30.177 1.00 80.12 119 ASN A O 1
ATOM 975 N N . PRO A 1 120 ? 0.255 3.681 -32.122 1.00 75.38 120 PRO A N 1
ATOM 976 C CA . PRO A 1 120 ? -0.769 4.677 -31.800 1.00 75.38 120 PRO A CA 1
ATOM 977 C C . PRO A 1 120 ? -2.113 4.075 -31.366 1.00 75.38 120 PRO A C 1
ATOM 979 O O . PRO A 1 120 ? -2.788 4.629 -30.501 1.00 75.38 120 PRO A O 1
ATOM 982 N N . SER A 1 121 ? -2.485 2.905 -31.904 1.00 81.38 121 SER A N 1
ATOM 983 C CA . SER A 1 121 ? -3.734 2.227 -31.522 1.00 81.38 121 SER A CA 1
ATOM 984 C C . SER A 1 121 ? -3.718 1.727 -30.072 1.00 81.38 121 SER A C 1
ATOM 986 O O . SER A 1 121 ? -4.759 1.680 -29.419 1.00 81.38 121 SER A O 1
ATOM 988 N N . ASN A 1 122 ? -2.541 1.388 -29.534 1.00 77.38 122 ASN A N 1
ATOM 989 C CA . ASN A 1 122 ? -2.398 1.018 -28.129 1.00 77.38 122 ASN A CA 1
ATOM 990 C C . ASN A 1 122 ? -2.511 2.251 -27.232 1.00 77.38 122 ASN A C 1
ATOM 992 O O . ASN A 1 122 ? -3.155 2.180 -26.189 1.00 77.38 122 ASN A O 1
ATOM 996 N N . THR A 1 123 ? -1.949 3.388 -27.652 1.00 77.12 123 THR A N 1
ATOM 997 C CA . THR A 1 123 ? -2.104 4.661 -26.937 1.00 77.12 123 THR A CA 1
ATOM 998 C C . THR A 1 123 ? -3.578 5.058 -26.828 1.00 77.12 123 THR A C 1
ATOM 1000 O O . THR A 1 123 ? -4.046 5.378 -25.738 1.00 77.12 123 THR A O 1
ATOM 1003 N N . GLU A 1 124 ? -4.334 4.963 -27.925 1.00 82.19 124 GLU A N 1
ATOM 1004 C CA . GLU A 1 124 ? -5.770 5.264 -27.941 1.00 82.19 124 GLU A CA 1
ATOM 1005 C C . GLU A 1 124 ? -6.570 4.305 -27.044 1.00 82.19 124 GLU A C 1
ATOM 1007 O O . GLU A 1 124 ? -7.407 4.740 -26.251 1.00 82.19 124 GLU A O 1
ATOM 1012 N N . LYS A 1 125 ? -6.272 2.998 -27.085 1.00 82.88 125 LYS A N 1
ATOM 1013 C CA . LYS A 1 125 ? -6.899 2.007 -26.191 1.00 82.88 125 LYS A CA 1
ATOM 1014 C C . LYS A 1 125 ? -6.639 2.296 -24.716 1.00 82.88 125 LYS A C 1
ATOM 1016 O O . LYS A 1 125 ? -7.567 2.193 -23.913 1.00 82.88 125 LYS A O 1
ATOM 1021 N N . VAL A 1 126 ? -5.407 2.654 -24.354 1.00 81.12 126 VAL A N 1
ATOM 1022 C CA . VAL A 1 126 ? -5.047 3.008 -22.972 1.00 81.12 126 VAL A CA 1
ATOM 1023 C C . VAL A 1 126 ? -5.800 4.262 -22.536 1.00 81.12 126 VAL A C 1
ATOM 1025 O O . VAL A 1 126 ? -6.399 4.264 -21.465 1.00 81.12 126 VAL A O 1
ATOM 1028 N N . GLN A 1 127 ? -5.851 5.296 -23.379 1.00 83.62 127 GLN A N 1
ATOM 1029 C CA . GLN A 1 127 ? -6.596 6.523 -23.084 1.00 83.62 127 GLN A CA 1
ATOM 1030 C C . GLN A 1 127 ? -8.097 6.270 -22.918 1.00 83.62 127 GLN A C 1
ATOM 1032 O O . GLN A 1 127 ? -8.710 6.809 -22.000 1.00 83.62 127 GLN A O 1
ATOM 1037 N N . ASN A 1 128 ? -8.694 5.438 -23.771 1.00 86.38 128 ASN A N 1
ATOM 1038 C CA . ASN A 1 128 ? -10.108 5.087 -23.659 1.00 86.38 128 ASN A CA 1
ATOM 1039 C C . ASN A 1 128 ? -10.381 4.264 -22.397 1.00 86.38 128 ASN A C 1
ATOM 1041 O O . ASN A 1 128 ? -11.316 4.573 -21.669 1.00 86.38 128 ASN A O 1
ATOM 1045 N N . SER A 1 129 ? -9.527 3.288 -22.081 1.00 83.88 129 SER A N 1
ATOM 1046 C CA . SER A 1 129 ? -9.645 2.505 -20.842 1.00 83.88 129 SER A CA 1
ATOM 1047 C C . SER A 1 129 ? -9.538 3.398 -19.605 1.00 83.88 129 SER A C 1
ATOM 1049 O O . SER A 1 129 ? -10.324 3.266 -18.673 1.00 83.88 129 SER A O 1
ATOM 1051 N N . PHE A 1 130 ? -8.610 4.358 -19.620 1.00 82.25 130 PHE A N 1
ATOM 1052 C CA . PHE A 1 130 ? -8.460 5.334 -18.547 1.00 82.25 130 PHE A CA 1
ATOM 1053 C C . PHE A 1 130 ? -9.704 6.217 -18.395 1.00 82.25 130 PHE A C 1
ATOM 1055 O O . PHE A 1 130 ? -10.182 6.400 -17.280 1.00 82.25 130 PHE A O 1
ATOM 1062 N N . LYS A 1 131 ? -10.291 6.695 -19.501 1.00 84.00 131 LYS A N 1
ATOM 1063 C CA . LYS A 1 131 ? -11.561 7.439 -19.470 1.00 84.00 131 LYS A CA 1
ATOM 1064 C C . LYS A 1 131 ? -12.708 6.613 -18.889 1.00 84.00 131 LYS A C 1
ATOM 1066 O O . LYS A 1 131 ? -13.510 7.158 -18.138 1.00 84.00 131 LYS A O 1
ATOM 1071 N N . GLU A 1 132 ? -12.804 5.323 -19.213 1.00 85.25 132 GLU A N 1
ATOM 1072 C CA . GLU A 1 132 ? -13.829 4.453 -18.619 1.00 85.25 132 GLU A CA 1
ATOM 1073 C C . GLU A 1 132 ? -13.619 4.279 -17.109 1.00 85.25 132 GLU A C 1
ATOM 1075 O O . GLU A 1 132 ? -14.577 4.384 -16.348 1.00 85.25 132 GLU A O 1
ATOM 1080 N N . ILE A 1 133 ? -12.374 4.115 -16.651 1.00 81.38 133 ILE A N 1
ATOM 1081 C CA . ILE A 1 133 ? -12.059 4.080 -15.215 1.00 81.38 133 ILE A CA 1
ATOM 1082 C C . ILE A 1 133 ? -12.427 5.412 -14.543 1.00 81.38 133 ILE A C 1
ATOM 1084 O O . ILE A 1 133 ? -13.049 5.400 -13.485 1.00 81.38 133 ILE A O 1
ATOM 1088 N N . GLN A 1 134 ? -12.126 6.555 -15.166 1.00 79.38 134 GLN A N 1
ATOM 1089 C CA . GLN A 1 134 ? -12.495 7.876 -14.639 1.00 79.38 134 GLN A CA 1
ATOM 1090 C C . GLN A 1 134 ? -14.010 8.081 -14.517 1.00 79.38 134 GLN A C 1
ATOM 1092 O O . GLN A 1 134 ? -14.459 8.783 -13.616 1.00 79.38 134 GLN A O 1
ATOM 1097 N N . LYS A 1 135 ? -14.821 7.467 -15.389 1.00 83.38 135 LYS A N 1
ATOM 1098 C CA . LYS A 1 135 ? -16.288 7.509 -15.248 1.00 83.38 135 LYS A CA 1
ATOM 1099 C C . LYS A 1 135 ? -16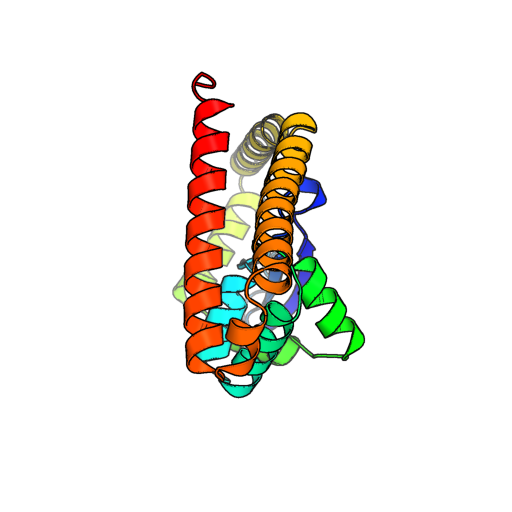.770 6.764 -14.002 1.00 83.38 135 LYS A C 1
ATOM 1101 O O . LYS A 1 135 ? -17.767 7.170 -13.404 1.00 83.38 135 LYS A O 1
ATOM 1106 N N . ILE A 1 136 ? -16.081 5.683 -13.633 1.00 82.38 136 ILE A N 1
ATOM 1107 C CA . ILE A 1 136 ? -16.365 4.905 -12.420 1.00 82.38 136 ILE A CA 1
ATOM 1108 C C . ILE A 1 136 ? -15.875 5.671 -11.190 1.00 82.38 136 ILE A C 1
ATOM 1110 O O . ILE A 1 136 ? -16.642 5.860 -10.252 1.00 82.38 136 ILE A O 1
ATOM 1114 N N . ALA A 1 137 ? -14.637 6.169 -11.220 1.00 82.88 137 ALA A N 1
ATOM 1115 C CA . ALA A 1 137 ? -14.022 6.985 -10.172 1.00 82.88 137 ALA A CA 1
ATOM 1116 C C . ALA A 1 137 ? -14.528 8.442 -10.190 1.00 82.88 137 ALA A C 1
ATOM 1118 O O . ALA A 1 137 ? -13.762 9.402 -10.191 1.00 82.88 137 ALA A O 1
ATOM 1119 N N . ASN A 1 138 ? -15.847 8.611 -10.252 1.00 84.44 138 ASN A N 1
ATOM 1120 C CA . ASN A 1 138 ? -16.491 9.914 -10.182 1.00 84.44 138 ASN A CA 1
ATOM 1121 C C . ASN A 1 138 ? -16.563 10.418 -8.720 1.00 84.44 138 ASN A C 1
ATOM 1123 O O . ASN A 1 138 ? -16.318 9.651 -7.783 1.00 84.44 138 ASN A O 1
ATOM 1127 N N . PRO A 1 139 ? -16.920 11.696 -8.490 1.00 86.06 139 PRO A N 1
ATOM 1128 C CA . PRO A 1 139 ? -16.993 12.252 -7.139 1.00 86.06 139 PRO A CA 1
ATOM 1129 C C . PRO A 1 139 ? -17.921 11.488 -6.185 1.00 86.06 139 PRO A C 1
ATOM 1131 O O . PRO A 1 139 ? -17.629 11.425 -4.993 1.00 86.06 139 PRO A O 1
ATOM 1134 N N . ASP A 1 140 ? -19.004 10.881 -6.682 1.00 85.50 140 ASP A N 1
ATOM 1135 C CA . ASP A 1 140 ? -19.918 10.092 -5.849 1.00 85.50 140 ASP A CA 1
ATOM 1136 C C . ASP A 1 140 ? -19.260 8.791 -5.380 1.00 85.50 140 ASP A C 1
ATOM 1138 O O . ASP A 1 140 ? -19.368 8.439 -4.205 1.00 85.50 140 ASP A O 1
ATOM 1142 N N . PHE A 1 141 ? -18.520 8.113 -6.263 1.00 86.25 141 PHE A N 1
ATOM 1143 C CA . PHE A 1 141 ? -17.727 6.931 -5.923 1.00 86.25 141 PHE A CA 1
ATOM 1144 C C . PHE A 1 141 ? -16.630 7.256 -4.903 1.00 86.25 141 PHE A C 1
ATOM 1146 O O . PHE A 1 141 ? -16.517 6.578 -3.882 1.00 86.25 141 PHE A O 1
ATOM 1153 N N . ILE A 1 142 ? -15.863 8.325 -5.139 1.00 86.56 142 ILE A N 1
ATOM 1154 C CA . ILE A 1 142 ? -14.797 8.777 -4.233 1.00 86.56 142 ILE A CA 1
ATOM 1155 C C . ILE A 1 142 ? -15.385 9.106 -2.855 1.00 86.56 142 ILE A C 1
ATOM 1157 O O . ILE A 1 142 ? -14.930 8.586 -1.838 1.00 86.56 142 ILE A O 1
ATOM 1161 N N . ASN A 1 143 ? -16.443 9.923 -2.813 1.00 86.81 143 ASN A N 1
ATOM 1162 C CA . ASN A 1 143 ? -17.113 10.310 -1.572 1.00 86.81 143 ASN A CA 1
ATOM 1163 C C . ASN A 1 143 ? -17.715 9.102 -0.845 1.00 86.81 143 ASN A C 1
ATOM 1165 O O . ASN A 1 143 ? -17.682 9.039 0.382 1.00 86.81 143 ASN A O 1
ATOM 1169 N N . ARG A 1 144 ? -18.255 8.127 -1.585 1.00 85.00 144 ARG A N 1
ATOM 1170 C CA . ARG A 1 144 ? -18.733 6.870 -1.008 1.00 85.00 144 ARG A CA 1
ATOM 1171 C C . ARG A 1 144 ? -17.595 6.116 -0.331 1.00 85.00 144 ARG A C 1
ATOM 1173 O O . ARG A 1 144 ? -17.767 5.746 0.824 1.00 85.00 144 ARG A O 1
ATOM 1180 N N . ASN A 1 145 ? -16.456 5.920 -0.993 1.00 85.25 145 ASN A N 1
ATOM 1181 C CA . ASN A 1 145 ? -15.324 5.209 -0.392 1.00 85.25 145 ASN A CA 1
ATOM 1182 C C . ASN A 1 145 ? -14.819 5.915 0.868 1.00 85.25 145 ASN A C 1
ATOM 1184 O O . ASN A 1 145 ? -14.708 5.273 1.910 1.00 85.25 145 ASN A O 1
ATOM 1188 N N . VAL A 1 146 ? -14.658 7.242 0.817 1.00 86.00 146 VAL A N 1
ATOM 1189 C CA . VAL A 1 146 ? -14.265 8.045 1.986 1.00 86.00 146 VAL A CA 1
ATOM 1190 C C . VAL A 1 146 ? -15.252 7.867 3.141 1.00 86.00 146 VAL A C 1
ATOM 1192 O O . VAL A 1 146 ? -14.841 7.609 4.270 1.00 86.00 146 VAL A O 1
ATOM 1195 N N . LYS A 1 147 ? -16.561 7.961 2.875 1.00 85.88 147 LYS A N 1
ATOM 1196 C CA . LYS A 1 147 ? -17.598 7.774 3.902 1.00 85.88 147 LYS A CA 1
ATOM 1197 C C . LYS A 1 147 ? -17.596 6.368 4.484 1.00 85.88 147 LYS A C 1
ATOM 1199 O O . LYS A 1 147 ? -17.805 6.218 5.682 1.00 85.88 147 LYS A O 1
ATOM 1204 N N . MET A 1 148 ? -17.398 5.348 3.653 1.00 85.69 148 MET A N 1
ATOM 1205 C CA . MET A 1 148 ? -17.387 3.959 4.104 1.00 85.69 148 MET A CA 1
ATOM 1206 C C . MET A 1 148 ? -16.154 3.667 4.964 1.00 85.69 148 MET A C 1
ATOM 1208 O O . MET A 1 148 ? -16.288 3.039 6.013 1.00 85.69 148 MET A O 1
ATOM 1212 N N . ASP A 1 149 ? -14.982 4.176 4.582 1.00 83.88 149 ASP A N 1
ATOM 1213 C CA . ASP A 1 149 ? -13.775 4.069 5.402 1.00 83.88 149 ASP A CA 1
ATOM 1214 C C . ASP A 1 149 ? -13.953 4.797 6.748 1.00 83.88 149 ASP A C 1
ATOM 1216 O O . ASP A 1 149 ? -13.729 4.192 7.795 1.00 83.88 149 ASP A O 1
ATOM 1220 N N . GLN A 1 150 ? -14.471 6.032 6.748 1.00 85.06 150 GLN A N 1
ATOM 1221 C CA . GLN A 1 150 ? -14.784 6.771 7.982 1.00 85.06 150 GLN A CA 1
ATOM 1222 C C . GLN A 1 150 ? -15.792 6.033 8.867 1.00 85.06 150 GLN A C 1
ATOM 1224 O O . GLN A 1 150 ? -15.602 5.922 10.072 1.00 85.06 150 GLN A O 1
ATOM 1229 N N . PHE A 1 151 ? -16.865 5.501 8.281 1.00 88.31 151 PHE A N 1
ATOM 1230 C CA . PHE A 1 151 ? -17.883 4.769 9.027 1.00 88.31 151 PHE A CA 1
ATOM 1231 C C . PHE A 1 151 ? -17.305 3.534 9.725 1.00 88.31 151 PHE A C 1
ATOM 1233 O O . PHE A 1 151 ? -17.623 3.279 10.886 1.00 88.31 151 PHE A O 1
ATOM 1240 N N . ARG A 1 152 ? -16.437 2.782 9.039 1.00 88.44 152 ARG A N 1
ATOM 1241 C CA . ARG A 1 152 ? -15.745 1.627 9.620 1.00 88.44 152 ARG A CA 1
ATOM 1242 C C . ARG A 1 152 ? -14.875 2.033 10.812 1.00 88.44 152 ARG A C 1
ATOM 1244 O O . ARG A 1 152 ? -14.897 1.340 11.826 1.00 88.44 152 ARG A O 1
ATOM 1251 N N . ASP A 1 153 ? -14.152 3.142 10.698 1.00 85.56 153 ASP A N 1
ATOM 1252 C CA . ASP A 1 153 ? -13.284 3.655 11.762 1.00 85.56 153 ASP A CA 1
ATOM 1253 C C . ASP A 1 153 ? -14.089 4.108 12.987 1.00 85.56 153 ASP A C 1
ATOM 1255 O O . ASP A 1 153 ? -13.734 3.782 14.119 1.00 85.56 153 ASP A O 1
ATOM 1259 N N . GLU A 1 154 ? -15.216 4.786 12.766 1.00 89.00 154 GLU A N 1
ATOM 1260 C CA . GLU A 1 154 ? -16.108 5.254 13.832 1.00 89.00 154 GLU A CA 1
ATOM 1261 C C . GLU A 1 154 ? -16.808 4.106 14.570 1.00 89.00 154 GLU A C 1
ATOM 1263 O O . GLU A 1 154 ? -16.949 4.162 15.794 1.00 89.00 154 GLU A O 1
ATOM 1268 N N . ILE A 1 155 ? -17.222 3.042 13.862 1.00 90.25 155 ILE A N 1
ATOM 1269 C CA . ILE A 1 155 ? -17.757 1.829 14.507 1.00 90.25 155 ILE A CA 1
ATOM 1270 C C . ILE A 1 155 ? -16.731 1.286 15.492 1.00 90.25 155 ILE A C 1
ATOM 1272 O O . ILE A 1 155 ? -17.072 0.977 16.635 1.00 90.25 155 ILE A O 1
ATOM 1276 N N . ASP A 1 156 ? -15.484 1.172 15.048 1.00 88.50 156 ASP A N 1
ATOM 1277 C CA . ASP A 1 156 ? -14.445 0.604 15.880 1.00 88.50 156 ASP A CA 1
ATOM 1278 C C . ASP A 1 156 ? -14.151 1.439 17.112 1.00 88.50 156 ASP A C 1
ATOM 1280 O O . ASP A 1 156 ? -14.159 0.918 18.227 1.00 88.50 156 ASP A O 1
ATOM 1284 N N . GLN A 1 157 ? -13.932 2.737 16.903 1.00 88.81 157 GLN A N 1
ATOM 1285 C CA . GLN A 1 157 ? -13.624 3.666 17.974 1.00 88.81 157 GLN A CA 1
ATOM 1286 C C . GLN A 1 157 ? -14.758 3.674 19.002 1.00 88.81 157 GLN A C 1
ATOM 1288 O O . GLN A 1 157 ? -14.510 3.579 20.204 1.00 88.81 157 GLN A O 1
ATOM 1293 N N . THR A 1 158 ? -16.009 3.680 18.535 1.00 91.62 158 THR A N 1
ATOM 1294 C CA . THR A 1 158 ? -17.188 3.622 19.404 1.00 91.62 158 THR A CA 1
ATOM 1295 C C . THR A 1 158 ? -17.228 2.324 20.211 1.00 91.62 158 THR A C 1
ATOM 1297 O O . THR A 1 158 ? -17.460 2.355 21.421 1.00 91.62 158 THR A O 1
ATOM 1300 N N . LEU A 1 159 ? -17.000 1.169 19.574 1.00 91.44 159 LEU A N 1
ATOM 1301 C CA . LEU A 1 159 ? -16.941 -0.115 20.277 1.00 91.44 159 LEU A CA 1
ATOM 1302 C C . LEU A 1 159 ? -15.805 -0.128 21.305 1.00 91.44 159 LEU A C 1
ATOM 1304 O O . LEU A 1 159 ? -16.014 -0.579 22.432 1.00 91.44 159 LEU A O 1
ATOM 1308 N N . HIS A 1 160 ? -14.642 0.417 20.952 1.00 90.81 160 HIS A N 1
ATOM 1309 C CA . HIS A 1 160 ? -13.493 0.493 21.840 1.00 90.81 160 HIS A CA 1
ATOM 1310 C C . HIS A 1 160 ? -13.769 1.342 23.082 1.00 90.81 160 HIS A C 1
ATOM 1312 O O . HIS A 1 160 ? -13.517 0.904 24.205 1.00 90.81 160 HIS A O 1
ATOM 1318 N N . GLU A 1 161 ? -14.332 2.534 22.897 1.00 91.81 161 GLU A N 1
ATOM 1319 C CA . GLU A 1 161 ? -14.688 3.443 23.988 1.00 91.81 161 GLU A CA 1
ATOM 1320 C C . GLU A 1 161 ? -15.759 2.853 24.907 1.00 91.81 161 GLU A C 1
ATOM 1322 O O . GLU A 1 161 ? -15.683 2.999 26.130 1.00 91.81 161 GLU A O 1
ATOM 1327 N N . LEU A 1 162 ? -16.743 2.145 24.345 1.00 94.56 162 LEU A N 1
ATOM 1328 C CA . LEU A 1 162 ? -17.751 1.438 25.132 1.00 94.56 162 LEU A CA 1
ATOM 1329 C C . LEU A 1 162 ? -17.120 0.327 25.975 1.00 94.56 162 LEU A C 1
ATOM 1331 O O . LEU A 1 162 ? -17.421 0.230 27.165 1.00 94.56 162 LEU A O 1
ATOM 1335 N N . VAL A 1 163 ? -16.226 -0.481 25.401 1.00 93.50 163 VAL A N 1
ATOM 1336 C CA . VAL A 1 163 ? -15.538 -1.542 26.151 1.00 93.50 163 VAL A CA 1
ATOM 1337 C C . VAL A 1 163 ? -14.662 -0.947 27.250 1.00 93.50 163 VAL A C 1
ATOM 1339 O O . VAL A 1 163 ? -14.754 -1.396 28.387 1.00 93.50 163 VAL A O 1
ATOM 1342 N N . LEU A 1 164 ? -13.900 0.111 26.969 1.00 91.31 164 LEU A N 1
ATOM 1343 C CA . LEU A 1 164 ? -13.096 0.805 27.980 1.00 91.31 164 LEU A CA 1
ATOM 1344 C C . LEU A 1 164 ? -13.948 1.366 29.125 1.00 91.31 164 LEU A C 1
ATOM 1346 O O . LEU A 1 164 ? -13.553 1.302 30.286 1.00 91.31 164 LEU A O 1
ATOM 1350 N N . LYS A 1 165 ? -15.128 1.903 28.810 1.00 94.69 165 LYS A N 1
ATOM 1351 C CA . LYS A 1 165 ? -16.040 2.473 29.805 1.00 94.69 165 LYS A CA 1
ATOM 1352 C C . LYS A 1 165 ? -16.676 1.416 30.708 1.00 94.69 165 LYS A C 1
ATOM 1354 O O . LYS A 1 165 ? -16.864 1.681 31.893 1.00 94.69 165 LYS A O 1
ATOM 1359 N N . PHE A 1 166 ? -17.088 0.282 30.146 1.00 96.69 166 PHE A N 1
ATOM 1360 C CA . PHE A 1 166 ? -17.880 -0.723 30.864 1.00 96.69 166 PHE A CA 1
ATOM 1361 C C . PHE A 1 166 ? -17.062 -1.908 31.389 1.00 96.69 166 PHE A C 1
ATOM 1363 O O . PHE A 1 166 ? -17.506 -2.538 32.343 1.00 96.69 166 PHE A O 1
ATOM 1370 N N . PHE A 1 167 ? -15.896 -2.181 30.801 1.00 94.31 167 PHE A N 1
ATOM 1371 C CA . PHE A 1 167 ? -14.994 -3.285 31.152 1.00 94.31 167 PHE A CA 1
ATOM 1372 C C . PHE A 1 167 ? -13.516 -2.830 31.177 1.00 94.31 167 PHE A C 1
ATOM 1374 O O . PHE A 1 167 ? -12.681 -3.401 30.466 1.00 94.31 167 PHE A O 1
ATOM 1381 N N . PRO A 1 168 ? -13.160 -1.780 31.945 1.00 92.81 168 PRO A N 1
ATOM 1382 C CA . PRO A 1 168 ? -11.788 -1.268 32.007 1.00 92.81 168 PRO A CA 1
ATOM 1383 C C . PRO A 1 168 ? -10.765 -2.319 32.473 1.00 92.81 168 PRO A C 1
ATOM 1385 O O . PRO A 1 168 ? -9.615 -2.285 32.039 1.00 92.81 168 PRO A O 1
ATOM 1388 N N . GLU A 1 169 ? -11.181 -3.290 33.289 1.00 92.62 169 GLU A N 1
ATOM 1389 C CA . GLU A 1 169 ? -10.341 -4.381 33.793 1.00 92.62 169 GLU A CA 1
ATOM 1390 C C . GLU A 1 169 ? -9.741 -5.248 32.675 1.00 92.62 169 GLU A C 1
ATOM 1392 O O . GLU A 1 169 ? -8.680 -5.845 32.851 1.00 92.62 169 GLU A O 1
ATOM 1397 N N . LEU A 1 170 ? -10.368 -5.280 31.492 1.00 90.12 170 LEU A N 1
ATOM 1398 C CA . LEU A 1 170 ? -9.837 -5.982 30.324 1.00 90.12 170 LEU A CA 1
ATOM 1399 C C . LEU A 1 170 ? -8.437 -5.466 29.961 1.00 90.12 170 LEU A C 1
ATOM 1401 O O . LEU A 1 170 ? -7.563 -6.246 29.583 1.00 90.12 170 LEU A O 1
ATOM 1405 N N . PHE A 1 171 ? -8.205 -4.162 30.121 1.00 88.31 171 PHE A N 1
ATOM 1406 C CA . PHE A 1 171 ? -6.958 -3.505 29.736 1.00 88.31 171 PHE A CA 1
ATOM 1407 C C . PHE A 1 171 ? -5.841 -3.653 30.776 1.00 88.31 171 PHE A C 1
ATOM 1409 O O . PHE A 1 171 ? -4.693 -3.304 30.500 1.00 88.31 171 PHE A O 1
ATOM 1416 N N . GLU A 1 172 ? -6.159 -4.211 31.944 1.00 90.19 172 GLU A N 1
ATOM 1417 C CA . GLU A 1 172 ? -5.212 -4.498 33.024 1.00 90.19 172 GLU A CA 1
ATOM 1418 C C . GLU A 1 172 ? -4.694 -5.949 32.968 1.00 90.19 172 GLU A C 1
ATOM 1420 O O . GLU A 1 172 ? -3.647 -6.260 33.536 1.00 90.19 172 GLU A O 1
ATOM 1425 N N . ASN A 1 173 ? -5.363 -6.829 32.211 1.00 88.56 173 ASN A N 1
ATOM 1426 C CA . ASN A 1 173 ? -5.105 -8.277 32.150 1.00 88.56 173 ASN A CA 1
ATOM 1427 C C . ASN A 1 173 ? -3.907 -8.690 31.269 1.00 88.56 173 ASN A C 1
ATOM 1429 O O . ASN A 1 173 ? -3.760 -9.856 30.900 1.00 88.56 173 ASN A O 1
ATOM 1433 N N . GLY A 1 174 ? -3.028 -7.745 30.940 1.00 86.88 174 GLY A N 1
ATOM 1434 C CA . GLY A 1 174 ? -1.784 -8.001 30.220 1.00 86.88 174 GLY A CA 1
ATOM 1435 C C . GLY A 1 174 ? -1.917 -8.166 28.695 1.00 86.88 174 GLY A C 1
ATOM 1436 O O . GLY A 1 174 ? -2.999 -8.033 28.120 1.00 86.88 174 GLY A O 1
ATOM 1437 N N . PRO A 1 175 ? -0.788 -8.418 28.003 1.00 84.62 175 PRO A N 1
ATOM 1438 C CA . PRO A 1 175 ? -0.702 -8.319 26.543 1.00 84.62 175 PRO A CA 1
ATOM 1439 C C . PRO A 1 175 ? -1.538 -9.344 25.767 1.00 84.62 175 PRO A C 1
ATOM 1441 O O . PRO A 1 175 ? -2.052 -9.015 24.701 1.00 84.62 175 PRO A O 1
ATOM 1444 N N . GLU A 1 176 ? -1.680 -10.568 26.283 1.00 88.25 176 GLU A N 1
ATOM 1445 C CA . GLU A 1 176 ? -2.433 -11.643 25.618 1.00 88.25 176 GLU A CA 1
ATOM 1446 C C . GLU A 1 176 ? -3.924 -11.295 25.527 1.00 88.25 176 GLU A C 1
ATOM 1448 O O . GLU A 1 176 ? -4.497 -11.314 24.438 1.00 88.25 176 GLU A O 1
ATOM 1453 N N . CYS A 1 177 ? -4.523 -10.853 26.639 1.00 89.19 177 CYS A N 1
ATOM 1454 C CA . CYS A 1 177 ? -5.920 -10.417 26.685 1.00 89.19 177 CYS A CA 1
ATOM 1455 C C . CYS A 1 177 ? -6.175 -9.221 25.753 1.00 89.19 177 CYS A C 1
ATOM 1457 O O . CYS A 1 177 ? -7.154 -9.200 25.006 1.00 89.19 177 CYS A O 1
ATOM 1459 N N . LEU A 1 178 ? -5.251 -8.253 25.727 1.00 85.44 178 LEU A N 1
ATOM 1460 C CA . LEU A 1 178 ? -5.316 -7.112 24.811 1.00 85.44 178 LEU A CA 1
ATOM 1461 C C . LEU A 1 178 ? -5.240 -7.531 23.338 1.00 85.44 178 LEU A C 1
ATOM 1463 O O . LEU A 1 178 ? -5.895 -6.914 22.496 1.00 85.44 178 LEU A O 1
ATOM 1467 N N . SER A 1 179 ? -4.441 -8.550 23.018 1.00 82.75 179 SER A N 1
ATOM 1468 C CA . SER A 1 179 ? -4.348 -9.088 21.660 1.00 82.75 179 SER A CA 1
ATOM 1469 C C . SER A 1 179 ? -5.660 -9.746 21.239 1.00 82.75 179 SER A C 1
ATOM 1471 O O . SER A 1 179 ? -6.203 -9.397 20.194 1.00 82.75 179 SER A O 1
ATOM 1473 N N . GLU A 1 180 ? -6.213 -10.632 22.073 1.00 90.25 180 GLU A N 1
ATOM 1474 C CA . GLU A 1 180 ? -7.491 -11.296 21.786 1.00 90.25 180 GLU A CA 1
ATOM 1475 C C . GLU A 1 180 ? -8.637 -10.292 21.632 1.00 90.25 180 GLU A C 1
ATOM 1477 O O . GLU A 1 180 ? -9.468 -10.406 20.728 1.00 90.25 180 GLU A O 1
ATOM 1482 N N . TYR A 1 181 ? -8.665 -9.268 22.484 1.00 91.06 181 TYR A N 1
ATOM 1483 C CA . TYR A 1 181 ? -9.634 -8.188 22.382 1.00 91.06 181 TYR A CA 1
ATOM 1484 C C . TYR A 1 181 ? -9.542 -7.446 21.048 1.00 91.06 181 TYR A C 1
ATOM 1486 O O . TYR A 1 1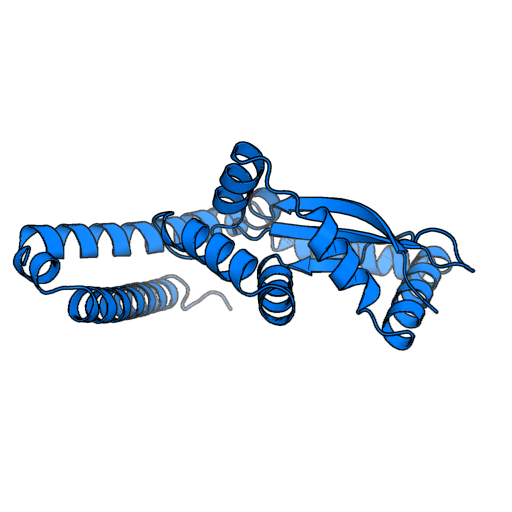81 ? -10.569 -7.237 20.401 1.00 91.06 181 TYR A O 1
ATOM 1494 N N . ARG A 1 182 ? -8.330 -7.087 20.606 1.00 86.31 182 ARG A N 1
ATOM 1495 C CA . ARG A 1 182 ? -8.124 -6.437 19.303 1.00 86.31 182 ARG A CA 1
ATOM 1496 C C . ARG A 1 182 ? -8.641 -7.310 18.162 1.00 86.31 182 ARG A C 1
ATOM 1498 O O . ARG A 1 182 ? -9.326 -6.794 17.285 1.00 86.31 182 ARG A O 1
ATOM 1505 N N . ASP A 1 183 ? -8.398 -8.617 18.203 1.00 86.62 183 ASP A N 1
ATOM 1506 C CA . ASP A 1 183 ? -8.891 -9.543 17.178 1.00 86.62 183 ASP A CA 1
ATOM 1507 C C . ASP A 1 183 ? -10.427 -9.636 17.160 1.00 86.62 183 ASP A C 1
ATOM 1509 O O . ASP A 1 183 ? -11.051 -9.648 16.091 1.00 86.62 183 ASP A O 1
ATOM 1513 N N . ILE A 1 184 ? -11.064 -9.675 18.337 1.00 92.38 184 ILE A N 1
ATOM 1514 C CA . ILE A 1 184 ? -12.530 -9.668 18.465 1.00 92.38 184 ILE A CA 1
ATOM 1515 C C . ILE A 1 184 ? -13.111 -8.366 17.922 1.00 92.38 184 ILE A C 1
ATOM 1517 O O . ILE A 1 184 ? -14.091 -8.402 17.170 1.00 92.38 184 ILE A O 1
ATOM 1521 N N . LEU A 1 185 ? -12.517 -7.238 18.303 1.00 90.31 185 LEU A N 1
ATOM 1522 C CA . LEU A 1 185 ? -12.933 -5.906 17.898 1.00 90.31 185 LEU A CA 1
ATOM 1523 C C . LEU A 1 185 ? -12.863 -5.770 16.368 1.00 90.31 185 LEU A C 1
ATOM 1525 O O . LEU A 1 185 ? -13.891 -5.523 15.739 1.00 90.31 185 LEU A O 1
ATOM 1529 N N . VAL A 1 186 ? -11.718 -6.106 15.761 1.00 86.50 186 VAL A N 1
ATOM 1530 C CA . VAL A 1 186 ? -11.522 -6.108 14.300 1.00 86.50 186 VAL A CA 1
ATOM 1531 C C . VAL A 1 186 ? -12.592 -6.932 13.593 1.00 86.50 186 VAL A C 1
ATOM 1533 O O . VAL A 1 186 ? -13.259 -6.448 12.676 1.00 86.50 186 VAL A O 1
ATOM 1536 N N . ARG A 1 187 ? -12.795 -8.182 14.021 1.00 89.56 187 ARG A N 1
ATOM 1537 C CA . ARG A 1 187 ? -13.782 -9.074 13.400 1.00 89.56 187 ARG A CA 1
ATOM 1538 C C . ARG A 1 187 ? -15.204 -8.528 13.530 1.00 89.56 187 ARG A C 1
ATOM 1540 O O . ARG A 1 187 ? -15.995 -8.655 12.598 1.00 89.56 187 ARG A O 1
ATOM 1547 N N . THR A 1 188 ? -15.541 -7.947 14.677 1.00 92.56 188 THR A N 1
ATOM 1548 C CA . THR A 1 188 ? -16.879 -7.402 14.945 1.00 92.56 188 THR A CA 1
ATOM 1549 C C . THR A 1 188 ? -17.152 -6.178 14.079 1.00 92.56 188 THR A C 1
ATOM 1551 O O . THR A 1 188 ? -18.184 -6.136 13.408 1.00 92.56 188 THR A O 1
ATOM 1554 N N . THR A 1 189 ? -16.201 -5.244 14.025 1.00 89.88 189 THR A N 1
ATOM 1555 C CA . THR A 1 189 ? -16.257 -4.045 13.184 1.00 89.88 189 THR A CA 1
ATOM 1556 C C . THR A 1 189 ? -16.439 -4.421 11.712 1.00 89.88 189 THR A C 1
ATOM 1558 O O . THR A 1 189 ? -17.380 -3.949 11.073 1.00 89.88 189 THR A O 1
ATOM 1561 N N . LEU A 1 190 ? -15.610 -5.330 11.180 1.00 88.12 190 LEU A N 1
ATOM 1562 C CA . LEU A 1 190 ? -15.687 -5.753 9.775 1.00 88.12 190 LEU A CA 1
ATOM 1563 C C . LEU A 1 190 ? -17.011 -6.451 9.442 1.00 88.12 190 LEU A C 1
ATOM 1565 O O . LEU A 1 190 ? -17.648 -6.116 8.446 1.00 88.12 190 LEU A O 1
ATOM 1569 N N . ASN A 1 191 ? -17.474 -7.366 10.298 1.00 91.19 191 ASN A N 1
ATOM 1570 C CA . ASN A 1 191 ? -18.748 -8.055 10.085 1.00 91.19 191 ASN A CA 1
ATOM 1571 C C . ASN A 1 191 ? -19.938 -7.090 10.107 1.00 91.19 191 ASN A C 1
ATOM 1573 O O . ASN A 1 191 ? -20.858 -7.215 9.297 1.00 91.19 191 ASN A O 1
ATOM 1577 N N . PHE A 1 192 ? -19.955 -6.142 11.046 1.00 91.56 192 PHE A N 1
ATOM 1578 C CA . PHE A 1 192 ? -21.024 -5.152 11.123 1.00 91.56 192 PHE A CA 1
ATOM 1579 C C . PHE A 1 192 ? -21.016 -4.249 9.887 1.00 91.56 192 PHE A C 1
ATOM 1581 O O . PHE A 1 192 ? -22.048 -4.098 9.233 1.00 91.56 192 PHE A O 1
ATOM 1588 N N . PHE A 1 193 ? -19.840 -3.737 9.520 1.00 89.38 193 PHE A N 1
ATOM 1589 C CA . PHE A 1 193 ? -19.626 -2.936 8.321 1.00 89.38 193 PHE A CA 1
ATOM 1590 C C . PHE A 1 193 ? -20.132 -3.639 7.052 1.00 89.38 193 PHE A C 1
ATOM 1592 O O . PHE A 1 193 ? -20.960 -3.080 6.336 1.00 89.38 193 PHE A O 1
ATOM 1599 N N . GLU A 1 194 ? -19.719 -4.887 6.805 1.00 87.94 194 GLU A N 1
ATOM 1600 C CA . GLU A 1 194 ? -20.157 -5.656 5.633 1.00 87.94 194 GLU A CA 1
ATOM 1601 C C . GLU A 1 194 ? -21.676 -5.854 5.584 1.00 87.94 194 GLU A C 1
ATOM 1603 O O . GLU A 1 194 ? -22.278 -5.861 4.510 1.00 87.94 194 GLU A O 1
ATOM 1608 N N . ASN A 1 195 ? -22.313 -6.058 6.738 1.00 90.12 195 ASN A N 1
ATOM 1609 C CA . ASN A 1 195 ? -23.761 -6.223 6.798 1.00 90.12 195 ASN A CA 1
ATOM 1610 C C . ASN A 1 195 ? -24.491 -4.915 6.477 1.00 90.12 195 ASN A C 1
ATOM 1612 O O . ASN A 1 195 ? -25.492 -4.946 5.761 1.00 90.12 195 ASN A O 1
ATOM 1616 N N . ILE A 1 196 ? -23.984 -3.773 6.949 1.00 89.19 196 ILE A N 1
ATOM 1617 C CA . ILE A 1 196 ? -24.533 -2.457 6.600 1.00 89.19 196 ILE A CA 1
ATOM 1618 C C . ILE A 1 196 ? -24.333 -2.155 5.114 1.00 89.19 196 ILE A C 1
ATOM 1620 O O . ILE A 1 196 ? -25.282 -1.725 4.455 1.00 89.19 196 ILE A O 1
ATOM 1624 N N . ASP A 1 197 ? -23.153 -2.436 4.562 1.00 84.44 197 ASP A N 1
ATOM 1625 C CA . ASP A 1 197 ? -22.872 -2.276 3.132 1.00 84.44 197 ASP A CA 1
ATOM 1626 C C . ASP A 1 197 ? -23.857 -3.106 2.284 1.00 84.44 197 ASP A C 1
ATOM 1628 O O . ASP A 1 197 ? -24.567 -2.571 1.429 1.00 84.44 197 ASP A O 1
ATOM 1632 N N . LYS A 1 198 ? -24.041 -4.391 2.621 1.00 86.94 198 LYS A N 1
ATOM 1633 C CA . LYS A 1 198 ? -25.020 -5.277 1.961 1.00 86.94 198 LYS A CA 1
ATOM 1634 C C . LYS A 1 198 ? -26.461 -4.772 2.058 1.00 86.94 198 LYS A C 1
ATOM 1636 O O . LYS A 1 198 ? -27.241 -5.006 1.137 1.00 86.94 198 LYS A O 1
ATOM 1641 N N . LEU A 1 199 ? -26.853 -4.146 3.168 1.00 87.06 199 LEU A N 1
ATOM 1642 C CA . LEU A 1 199 ? -28.199 -3.583 3.330 1.00 87.06 199 LEU A CA 1
ATOM 1643 C C . LEU A 1 199 ? -28.388 -2.309 2.506 1.00 87.06 199 LEU A C 1
ATOM 1645 O O . LEU A 1 199 ? -29.460 -2.105 1.940 1.00 87.06 199 LEU A O 1
ATOM 1649 N N . THR A 1 200 ? -27.349 -1.486 2.427 1.00 81.12 200 THR A N 1
ATOM 1650 C CA . THR A 1 200 ? -27.396 -0.173 1.779 1.00 81.12 200 THR A CA 1
ATOM 1651 C C . THR A 1 200 ? -27.325 -0.296 0.256 1.00 81.12 200 THR A C 1
ATOM 1653 O O . THR A 1 200 ? -28.029 0.421 -0.448 1.00 81.12 200 THR A O 1
ATOM 1656 N N . PHE A 1 201 ? -26.554 -1.256 -0.263 1.00 71.44 201 PHE A N 1
ATOM 1657 C CA . PHE A 1 201 ? -26.233 -1.349 -1.694 1.00 71.44 201 PHE A CA 1
ATOM 1658 C C . PHE A 1 201 ? -26.716 -2.640 -2.363 1.00 71.44 201 PHE A C 1
ATOM 1660 O O . PHE A 1 201 ? -26.259 -3.013 -3.441 1.00 71.44 201 PHE A O 1
ATOM 1667 N N . LYS A 1 202 ? -27.702 -3.312 -1.761 1.00 57.75 202 LYS A N 1
ATOM 1668 C CA . LYS A 1 202 ? -28.264 -4.592 -2.233 1.00 57.75 202 LYS A CA 1
ATOM 1669 C C . LYS A 1 202 ? -28.804 -4.582 -3.677 1.00 57.75 202 LYS A C 1
ATOM 1671 O O . LYS A 1 202 ? -29.032 -5.657 -4.227 1.00 57.75 202 LYS A O 1
ATOM 1676 N N . ASN A 1 203 ? -29.019 -3.403 -4.271 1.00 46.38 203 ASN A N 1
ATOM 1677 C CA . ASN A 1 203 ? -29.702 -3.215 -5.556 1.00 46.38 203 ASN A CA 1
ATOM 1678 C C . ASN A 1 203 ? -28.871 -2.496 -6.637 1.00 46.38 203 ASN A C 1
ATOM 1680 O O . ASN A 1 203 ? -29.413 -2.205 -7.700 1.00 46.38 203 ASN A O 1
ATOM 1684 N N . GLU A 1 204 ? -27.586 -2.221 -6.414 1.00 52.72 204 GLU A N 1
ATOM 1685 C CA . GLU A 1 204 ? -26.710 -1.687 -7.466 1.00 52.72 204 GLU A CA 1
ATOM 1686 C C . GLU A 1 204 ? -26.088 -2.860 -8.244 1.00 52.72 204 GLU A C 1
ATOM 1688 O O . GLU A 1 204 ? -25.024 -3.368 -7.891 1.00 52.72 204 GLU A O 1
ATOM 1693 N N . LYS A 1 205 ? -26.802 -3.352 -9.264 1.00 39.22 205 LYS A N 1
ATOM 1694 C CA . LYS A 1 205 ? -26.275 -4.261 -10.294 1.00 39.22 205 LYS A CA 1
ATOM 1695 C C . LYS A 1 205 ? -26.290 -3.580 -11.650 1.00 39.22 205 LYS A C 1
ATOM 1697 O O . LYS A 1 205 ? -27.326 -2.951 -11.957 1.00 39.22 205 LYS A O 1
#

Organism: NCBI:txid2594428

Radius of gyration: 21.37 Å; chains: 1; bounding box: 53×25×66 Å